Protein AF-A0A5B9QJU9-F1 (afdb_monomer_lite)

Sequence (193 aa):
MRLYSNMIALLLATVWCPTVAAQESIPADDHQNVYRLTPRDDNTGLVLVPPSEIKPGYAYYFYSSVLKRRVWGFATEENTFEYAFGEGTILPTSRFDLRLSEQDQERILEERVPRLKQDIEGLGRSPAAQLDASGNWKLLSYTTSARVFDMLTSERWEWHGKRRLGVVNVYGNLWQIVDGEYVPLVMGWAVCQ

pLDDT: mean 80.15, std 18.43, range [32.72, 97.56]

Foldseek 3Di:
DDDDDDDDPPDPPPPPPPPPVPQPDDDPPDQDWKWFWADDPPFTGTDTDDLVRQDAQAKIWHQDPVVRGIAIFGQHPVRDGDFGFAFFFKDFPVRGPHPDDPVRVVVCCCVPQVQQVVVCVVPVAGWMWTQHRVRGTDTDNYGDWGKGQGPVQQFIWTDDDPDIDTDADPQGRHWDADPRDTDHDHPDDPPDD

Secondary structure (DSSP, 8-state):
------------------------PPPTT--S-EEEEEE-SSSEEEEEE-GGG--TTSEEEEEETTTTEEEEEEE-TTS-EEEEE-TT-EEEGGGB-----HHHHHHHHHHH-HHHHHHHHHHTPPPEEEE-TTS-EEE-SS----EEEETTTTEEEEEETTEEEEPPBTTBSBEEEETTEEEE--TT-----

Radius of gyration: 23.62 Å; chains: 1; bounding box: 59×51×93 Å

Organism: NCBI:txid1400387

Structure (mmCIF, N/CA/C/O backbone):
data_AF-A0A5B9QJU9-F1
#
_entry.id   AF-A0A5B9QJU9-F1
#
loop_
_atom_site.group_PDB
_atom_site.id
_atom_site.type_symbol
_atom_site.label_atom_id
_atom_site.label_alt_id
_atom_site.label_comp_id
_atom_site.label_asym_id
_atom_site.label_entity_id
_atom_site.label_seq_id
_atom_site.pdbx_PDB_ins_code
_atom_site.Cartn_x
_atom_site.Cartn_y
_atom_site.Cartn_z
_atom_site.occupancy
_atom_site.B_iso_or_equiv
_atom_site.auth_seq_id
_atom_site.auth_comp_id
_atom_site.auth_asym_id
_atom_site.auth_atom_id
_atom_site.pdbx_PDB_model_num
ATOM 1 N N . MET A 1 1 ? -29.041 -28.209 71.484 1.00 35.47 1 MET A N 1
ATOM 2 C CA . MET A 1 1 ? -27.701 -28.440 72.067 1.00 35.47 1 MET A CA 1
ATOM 3 C C . MET A 1 1 ? -26.718 -28.700 70.923 1.00 35.47 1 MET A C 1
ATOM 5 O O . MET A 1 1 ? -26.916 -29.692 70.248 1.00 35.47 1 MET A O 1
ATOM 9 N N . ARG A 1 2 ? -25.760 -27.772 70.714 1.00 36.94 2 ARG A N 1
ATOM 10 C CA . ARG A 1 2 ? -24.416 -27.861 70.062 1.00 36.94 2 ARG A CA 1
ATOM 11 C C . ARG A 1 2 ? -24.302 -28.471 68.636 1.00 36.94 2 ARG A C 1
ATOM 13 O O . ARG A 1 2 ? -24.642 -29.625 68.453 1.00 36.94 2 ARG A O 1
ATOM 20 N N . LEU A 1 3 ? -23.974 -27.662 67.603 1.00 41.03 3 LEU A N 1
ATOM 21 C CA . LEU A 1 3 ? -22.619 -27.368 67.026 1.00 41.03 3 LEU A CA 1
ATOM 22 C C . LEU A 1 3 ? -21.991 -28.627 66.373 1.00 41.03 3 LEU A C 1
ATOM 24 O O . LEU A 1 3 ? -21.934 -29.647 67.040 1.00 41.03 3 LEU A O 1
ATOM 28 N N . TYR A 1 4 ? -21.562 -28.691 65.101 1.00 42.31 4 TYR A N 1
ATOM 29 C CA . TYR A 1 4 ? -20.549 -27.907 64.357 1.00 42.31 4 TYR A CA 1
ATOM 30 C C . TYR A 1 4 ? -20.749 -28.098 62.824 1.00 42.31 4 TYR A C 1
ATOM 32 O O . TYR A 1 4 ? -21.126 -29.183 62.400 1.00 42.31 4 TYR A O 1
ATOM 40 N N . SER A 1 5 ? -20.718 -27.049 61.988 1.00 45.66 5 SER A N 1
ATOM 41 C CA . SER A 1 5 ? -19.567 -26.521 61.207 1.00 45.66 5 SER A CA 1
ATOM 42 C C . SER A 1 5 ? -18.838 -27.505 60.279 1.00 45.66 5 SER A C 1
ATOM 44 O O . SER A 1 5 ? -18.234 -28.452 60.767 1.00 45.66 5 SER A O 1
ATOM 46 N N . ASN A 1 6 ? -18.857 -27.198 58.968 1.00 42.81 6 ASN A N 1
ATOM 47 C CA . ASN A 1 6 ? -17.785 -27.296 57.944 1.00 42.81 6 ASN A CA 1
ATOM 48 C C . ASN A 1 6 ? -18.463 -27.316 56.554 1.00 42.81 6 ASN A C 1
ATOM 50 O O . ASN A 1 6 ? -18.958 -28.344 56.114 1.00 42.81 6 ASN A O 1
ATOM 54 N N . MET A 1 7 ? -18.757 -26.180 55.915 1.00 46.69 7 M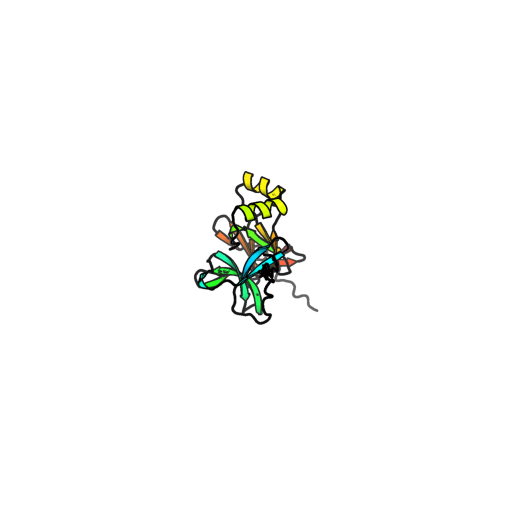ET A N 1
ATOM 55 C CA . MET A 1 7 ? -17.828 -25.323 55.161 1.00 46.69 7 MET A CA 1
ATOM 56 C C . MET A 1 7 ? -16.991 -26.105 54.134 1.00 46.69 7 MET A C 1
ATOM 58 O O . MET A 1 7 ? -15.836 -26.423 54.385 1.00 46.69 7 MET A O 1
ATOM 62 N N . ILE A 1 8 ? -17.564 -26.370 52.955 1.00 46.72 8 ILE A N 1
ATOM 63 C CA . ILE A 1 8 ? -16.795 -26.573 51.718 1.00 46.72 8 ILE A CA 1
ATOM 64 C C . ILE A 1 8 ? -17.412 -25.658 50.662 1.00 46.72 8 ILE A C 1
ATOM 66 O O . ILE A 1 8 ? -18.329 -26.016 49.929 1.00 46.72 8 ILE A O 1
ATOM 70 N N . ALA A 1 9 ? -16.919 -24.421 50.655 1.00 41.97 9 ALA A N 1
ATOM 71 C CA . ALA A 1 9 ? -17.030 -23.522 49.525 1.00 41.97 9 ALA A CA 1
ATOM 72 C C . ALA A 1 9 ? -16.111 -24.066 48.425 1.00 41.97 9 ALA A C 1
ATOM 74 O O . ALA A 1 9 ? -14.897 -23.873 48.476 1.00 41.97 9 ALA A O 1
ATOM 75 N N . LEU A 1 10 ? -16.672 -24.791 47.456 1.00 42.69 10 LEU A N 1
ATOM 76 C CA . LEU A 1 10 ? -15.934 -25.133 46.247 1.00 42.69 10 LEU A CA 1
ATOM 77 C C . LEU A 1 10 ? -16.013 -23.928 45.305 1.00 42.69 10 LEU A C 1
ATOM 79 O O . LEU A 1 10 ? -16.970 -23.747 44.556 1.00 42.69 10 LEU A O 1
ATOM 83 N N . LEU A 1 11 ? -15.004 -23.067 45.430 1.00 41.12 11 LEU A N 1
ATOM 84 C CA . LEU A 1 11 ? -14.661 -22.021 44.477 1.00 41.12 11 LEU A CA 1
ATOM 85 C C . LEU A 1 11 ? -14.513 -22.642 43.080 1.00 41.12 11 LEU A C 1
ATOM 87 O O . LEU A 1 11 ? -13.473 -23.204 42.743 1.00 41.12 11 LEU A O 1
ATOM 91 N N . LEU A 1 12 ? -15.543 -22.500 42.246 1.00 42.53 12 LEU A N 1
ATOM 92 C CA . LEU A 1 12 ? -15.382 -22.482 40.797 1.00 42.53 12 LEU A CA 1
ATOM 93 C C . LEU A 1 12 ? -14.649 -21.183 40.459 1.00 42.53 12 LEU A C 1
ATOM 95 O O . LEU A 1 12 ? -15.256 -20.157 40.160 1.00 42.53 12 LEU A O 1
ATOM 99 N N . ALA A 1 13 ? -13.323 -21.224 40.576 1.00 42.09 13 ALA A N 1
ATOM 100 C CA . ALA A 1 13 ? -12.456 -20.260 39.934 1.00 42.09 13 ALA A CA 1
ATOM 101 C C . ALA A 1 13 ? -12.664 -20.427 38.425 1.00 42.09 13 ALA A C 1
ATOM 103 O O . ALA A 1 13 ? -12.070 -21.293 37.786 1.00 42.09 13 ALA A O 1
ATOM 104 N N . THR A 1 14 ? -13.565 -19.624 37.863 1.00 44.25 14 THR A N 1
ATOM 105 C CA . THR A 1 14 ? -13.562 -19.313 36.440 1.00 44.25 14 THR A CA 1
ATOM 106 C C . THR A 1 14 ? -12.192 -18.730 36.142 1.00 44.25 14 THR A C 1
ATOM 108 O O . THR A 1 14 ? -11.920 -17.567 36.440 1.00 44.25 14 THR A O 1
ATOM 111 N N . VAL A 1 15 ? -11.303 -19.581 35.632 1.00 41.91 15 VAL A N 1
ATOM 112 C CA . VAL A 1 15 ? -10.036 -19.177 35.041 1.00 41.91 15 VAL A CA 1
ATOM 113 C C . VAL A 1 15 ? -10.414 -18.290 33.868 1.00 41.91 15 VAL A C 1
ATOM 115 O O . VAL A 1 15 ? -10.770 -18.756 32.788 1.00 41.91 15 VAL A O 1
ATOM 118 N N . TRP A 1 16 ? -10.410 -16.988 34.123 1.00 40.41 16 TRP A N 1
ATOM 119 C CA . TRP A 1 16 ? -10.397 -15.976 33.092 1.00 40.41 16 TRP A CA 1
ATOM 120 C C . TRP A 1 16 ? -9.024 -16.109 32.440 1.00 40.41 16 TRP A C 1
ATOM 122 O O . TRP A 1 16 ? -8.058 -15.480 32.855 1.00 40.41 16 TRP A O 1
ATOM 132 N N . CYS A 1 17 ? -8.897 -17.033 31.489 1.00 32.72 17 CYS A N 1
ATOM 133 C CA . CYS A 1 17 ? -7.803 -16.978 30.540 1.00 32.72 17 CYS A CA 1
ATOM 134 C C . CYS A 1 17 ? -8.070 -15.719 29.715 1.00 32.72 17 CYS A C 1
ATOM 136 O O . CYS A 1 17 ? -9.058 -15.705 28.975 1.00 32.72 17 CYS A O 1
ATOM 138 N N . PRO A 1 18 ? -7.259 -14.651 29.818 1.00 41.72 18 PRO A N 1
ATOM 139 C CA . PRO A 1 18 ? -7.229 -13.706 28.727 1.00 41.72 18 PRO A CA 1
ATOM 140 C C . PRO A 1 18 ? -6.775 -14.533 27.530 1.00 41.72 18 PRO A C 1
ATOM 142 O O . PRO A 1 18 ? -5.678 -15.094 27.530 1.00 41.72 18 PRO A O 1
ATOM 145 N N . THR A 1 19 ? -7.654 -14.704 26.548 1.00 41.53 19 THR A N 1
ATOM 146 C CA . THR A 1 19 ? -7.267 -15.229 25.249 1.00 41.53 19 THR A CA 1
ATOM 147 C C . THR A 1 19 ? -6.273 -14.221 24.693 1.00 41.53 19 THR A C 1
ATOM 149 O O . THR A 1 19 ? -6.651 -13.224 24.082 1.00 41.53 19 THR A O 1
ATOM 152 N N . VAL A 1 20 ? -4.988 -14.426 24.979 1.00 40.84 20 VAL A N 1
ATOM 153 C CA . VAL A 1 20 ? -3.911 -13.796 24.233 1.00 40.84 20 VAL A CA 1
ATOM 154 C C . VAL A 1 20 ? -4.138 -14.304 22.823 1.00 40.84 20 VAL A C 1
ATOM 156 O O . VAL A 1 20 ? -3.915 -15.480 22.543 1.00 40.84 20 VAL A O 1
ATOM 159 N N . ALA A 1 21 ? -4.720 -13.456 21.975 1.00 36.84 21 ALA A N 1
ATOM 160 C CA . ALA A 1 21 ? -4.902 -13.739 20.566 1.00 36.84 21 ALA A CA 1
ATOM 161 C C . ALA A 1 21 ? -3.501 -13.861 19.967 1.00 36.84 21 ALA A C 1
ATOM 163 O O . ALA A 1 21 ? -2.910 -12.862 19.539 1.00 36.84 21 ALA A O 1
ATOM 164 N N . ALA A 1 22 ? -2.963 -15.081 20.035 1.00 40.47 22 ALA A N 1
ATOM 165 C CA . ALA A 1 22 ? -1.719 -15.476 19.417 1.00 40.47 22 ALA A CA 1
ATOM 166 C C . ALA A 1 22 ? -1.760 -14.983 17.974 1.00 40.47 22 ALA A C 1
ATOM 168 O O . ALA A 1 22 ? -2.772 -15.129 17.286 1.00 40.47 22 ALA A O 1
ATOM 169 N N . GLN A 1 23 ? -0.692 -14.311 17.557 1.00 48.00 23 GLN A N 1
ATOM 170 C CA . GLN A 1 23 ? -0.528 -13.902 16.176 1.00 48.00 23 GLN A CA 1
ATOM 171 C C . GLN A 1 23 ? -0.564 -15.172 15.331 1.00 48.00 23 GLN A C 1
ATOM 173 O O . GLN A 1 23 ? 0.355 -15.986 15.393 1.00 48.00 23 GLN A O 1
ATOM 178 N N . GLU A 1 24 ? -1.668 -15.382 14.621 1.00 52.53 24 GLU A N 1
ATOM 179 C CA . GLU A 1 24 ? -1.834 -16.540 13.760 1.00 52.53 24 GLU A CA 1
ATOM 180 C C . GLU A 1 24 ? -0.800 -16.398 12.640 1.00 52.53 24 GLU A C 1
ATOM 182 O O . GLU A 1 24 ? -0.872 -15.493 11.804 1.00 52.53 24 GLU A O 1
ATOM 187 N N . SER A 1 25 ? 0.254 -17.210 12.704 1.00 66.56 25 SER A N 1
ATOM 188 C CA . SER A 1 25 ? 1.282 -17.243 11.672 1.00 66.56 25 SER A CA 1
ATOM 189 C C . SER A 1 25 ? 0.615 -17.656 10.365 1.00 66.56 25 SER A C 1
ATOM 191 O O . SER A 1 25 ? 0.049 -18.748 10.294 1.00 66.56 25 SER A O 1
ATOM 193 N N . ILE A 1 26 ? 0.667 -16.794 9.348 1.00 76.12 26 ILE A N 1
ATOM 194 C CA . ILE A 1 26 ? 0.110 -17.104 8.028 1.00 76.12 26 ILE A CA 1
ATOM 195 C C . ILE A 1 26 ? 0.789 -18.387 7.521 1.00 76.12 26 ILE A C 1
ATOM 197 O O . ILE A 1 26 ? 2.024 -18.422 7.478 1.00 76.12 26 ILE A O 1
ATOM 201 N N . PRO A 1 27 ? 0.027 -19.435 7.158 1.00 80.06 27 PRO A N 1
ATOM 202 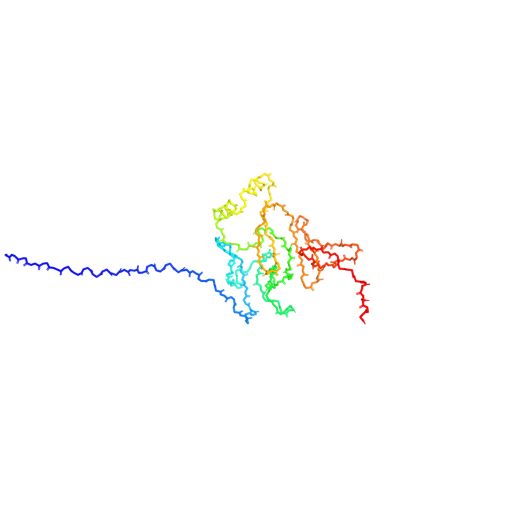C CA . PRO A 1 27 ? 0.600 -20.652 6.600 1.00 80.06 27 PRO A CA 1
ATOM 203 C C . PRO A 1 27 ? 1.437 -20.345 5.355 1.00 80.06 27 PRO A C 1
ATOM 205 O O . PRO A 1 27 ? 1.063 -19.507 4.533 1.00 80.06 27 PRO A O 1
ATOM 208 N N . ALA A 1 28 ? 2.572 -21.026 5.198 1.00 75.81 28 ALA A N 1
ATOM 209 C CA . ALA A 1 28 ? 3.487 -20.776 4.083 1.00 75.81 28 ALA A CA 1
ATOM 210 C C . ALA A 1 28 ? 2.865 -21.072 2.700 1.00 75.81 28 ALA A C 1
ATOM 212 O O . ALA A 1 28 ? 3.311 -20.511 1.702 1.00 75.81 28 ALA A O 1
ATOM 213 N N . ASP A 1 29 ? 1.845 -21.931 2.647 1.00 82.75 29 ASP A N 1
ATOM 214 C CA . ASP A 1 29 ? 1.126 -22.371 1.446 1.00 82.75 29 ASP A CA 1
ATOM 215 C C . ASP A 1 29 ? -0.237 -21.687 1.257 1.00 82.75 29 ASP A C 1
ATOM 217 O O . ASP A 1 29 ? -1.014 -22.051 0.371 1.00 82.75 29 ASP A O 1
ATOM 221 N N . ASP A 1 30 ? -0.545 -20.677 2.070 1.00 88.88 30 ASP A N 1
ATOM 222 C CA . ASP A 1 30 ? -1.787 -19.943 1.925 1.00 88.88 30 ASP A CA 1
ATOM 223 C C . ASP A 1 30 ? -1.731 -19.014 0.705 1.00 88.88 30 ASP A C 1
ATOM 225 O O . ASP A 1 30 ? -1.042 -17.985 0.686 1.00 88.88 30 ASP A O 1
ATOM 229 N N . HIS A 1 31 ? -2.500 -19.391 -0.314 1.00 92.50 31 HIS A N 1
ATOM 230 C CA . HIS A 1 31 ? -2.619 -18.680 -1.583 1.00 92.50 31 HIS A CA 1
ATOM 231 C C . HIS A 1 31 ? -3.990 -18.021 -1.791 1.00 92.50 31 HIS A C 1
ATOM 233 O O . HIS A 1 31 ? -4.222 -17.447 -2.854 1.00 92.50 31 HIS A O 1
ATOM 239 N N . GLN A 1 32 ? -4.911 -18.130 -0.829 1.00 91.00 32 GLN A N 1
ATOM 240 C CA . GLN A 1 32 ? -6.315 -17.742 -1.028 1.00 91.00 32 GLN A CA 1
ATOM 241 C C . GLN A 1 32 ? -6.788 -16.668 -0.062 1.00 91.00 32 GLN A C 1
ATOM 243 O O . GLN A 1 32 ? -7.631 -15.849 -0.427 1.00 91.00 32 GLN A O 1
ATOM 248 N N . ASN A 1 33 ? -6.261 -16.647 1.159 1.00 94.44 33 ASN A N 1
ATOM 249 C CA . ASN A 1 33 ? -6.755 -15.705 2.143 1.00 94.44 33 ASN A CA 1
ATOM 250 C C . ASN A 1 33 ? -6.244 -14.291 1.885 1.00 94.44 33 ASN A C 1
ATOM 252 O O . ASN A 1 33 ? -5.194 -14.069 1.278 1.00 94.44 33 ASN A O 1
ATOM 256 N N . VAL A 1 34 ? -6.968 -13.328 2.439 1.00 95.44 34 VAL A N 1
ATOM 257 C CA . VAL A 1 34 ? -6.631 -11.908 2.422 1.00 95.44 34 VAL A CA 1
ATOM 258 C C . VAL A 1 34 ? -6.527 -11.440 3.863 1.00 95.44 34 VAL A C 1
ATOM 260 O O . VAL A 1 34 ? -7.372 -11.783 4.687 1.00 95.44 34 VAL A O 1
ATOM 263 N N . TYR A 1 35 ? -5.504 -10.650 4.175 1.00 94.94 35 TYR A N 1
ATOM 264 C CA . TYR A 1 35 ? -5.286 -10.138 5.525 1.00 94.94 35 TYR A CA 1
ATOM 265 C C . TYR A 1 35 ? -5.291 -8.616 5.540 1.00 94.94 35 TYR A C 1
ATOM 267 O O . TYR A 1 35 ? -4.782 -7.969 4.625 1.00 94.94 35 TYR A O 1
ATOM 275 N N . ARG A 1 36 ? -5.838 -8.030 6.604 1.00 94.00 36 ARG A N 1
ATOM 276 C CA . ARG A 1 36 ? -5.707 -6.600 6.899 1.00 94.00 36 ARG A CA 1
ATOM 277 C C . ARG A 1 36 ? -4.657 -6.372 7.969 1.00 94.00 36 ARG A C 1
ATOM 279 O O . ARG A 1 36 ? -4.420 -7.227 8.824 1.00 94.00 36 ARG A O 1
ATOM 286 N N . LEU A 1 37 ? -4.091 -5.173 7.946 1.00 92.12 37 LEU A N 1
ATOM 287 C CA . LEU A 1 37 ? -3.227 -4.678 9.003 1.00 92.12 37 LEU A CA 1
ATOM 288 C C . LEU A 1 37 ? -4.039 -4.449 10.283 1.00 92.12 37 LEU A C 1
ATOM 290 O O . LEU A 1 37 ? -5.106 -3.843 10.245 1.00 92.12 37 LEU A O 1
ATOM 294 N N . THR A 1 38 ? -3.520 -4.894 11.422 1.00 85.50 38 THR A N 1
ATOM 295 C CA . THR A 1 38 ? -4.005 -4.503 12.747 1.00 85.50 38 THR A CA 1
ATOM 296 C C . THR A 1 38 ? -2.838 -3.918 13.534 1.00 85.50 38 THR A C 1
ATOM 298 O O . THR A 1 38 ? -1.906 -4.647 13.879 1.00 85.50 38 THR A O 1
ATOM 301 N N . PRO A 1 39 ? -2.839 -2.608 13.802 1.00 74.25 39 PRO A N 1
ATOM 302 C CA . PRO A 1 39 ? -1.801 -1.989 14.612 1.00 74.25 39 PRO A CA 1
ATOM 303 C C . PRO A 1 39 ? -1.992 -2.435 16.071 1.00 74.25 39 PRO A C 1
ATOM 305 O O . PRO A 1 39 ? -3.014 -2.136 16.680 1.00 74.25 39 PRO A O 1
ATOM 308 N N . ARG A 1 40 ? -1.039 -3.200 16.618 1.00 67.12 40 ARG A N 1
ATOM 309 C CA . ARG A 1 40 ? -0.985 -3.577 18.042 1.00 67.12 40 ARG A CA 1
ATOM 310 C C . ARG A 1 40 ? 0.185 -2.877 18.717 1.00 67.12 40 ARG A C 1
ATOM 312 O O . ARG A 1 40 ? 1.087 -2.407 18.023 1.00 67.12 40 ARG A O 1
ATOM 319 N N . ASP A 1 41 ? 0.159 -2.809 20.046 1.00 52.03 41 ASP A N 1
ATOM 320 C CA . ASP A 1 41 ? 1.101 -2.043 20.874 1.00 52.03 41 ASP A CA 1
ATOM 321 C C . ASP A 1 41 ? 2.576 -2.449 20.669 1.00 52.03 41 ASP A C 1
ATOM 323 O O . ASP A 1 41 ? 3.449 -1.586 20.732 1.00 52.03 41 ASP A O 1
ATOM 327 N N . ASP A 1 42 ? 2.849 -3.707 20.308 1.00 49.19 42 ASP A N 1
ATOM 328 C CA . ASP A 1 42 ? 4.188 -4.295 20.151 1.00 49.19 42 ASP A CA 1
ATOM 329 C C . ASP A 1 42 ? 4.608 -4.595 18.696 1.00 49.19 42 ASP A C 1
ATOM 331 O O . ASP A 1 42 ? 5.804 -4.633 18.402 1.00 49.19 42 ASP A O 1
ATOM 335 N N . ASN A 1 43 ? 3.660 -4.786 17.770 1.00 55.53 43 ASN A N 1
ATOM 336 C CA . ASN A 1 43 ? 3.932 -5.034 16.349 1.00 55.53 43 ASN A CA 1
ATOM 337 C C . ASN A 1 43 ? 2.711 -4.738 15.448 1.00 55.53 43 ASN A C 1
ATOM 339 O O . ASN A 1 43 ? 1.578 -4.569 15.902 1.00 55.53 43 ASN A O 1
ATOM 343 N N . THR A 1 44 ? 2.916 -4.715 14.132 1.00 65.75 44 THR A N 1
ATOM 344 C CA . THR A 1 44 ? 1.828 -4.818 13.155 1.00 65.75 44 THR A CA 1
ATOM 345 C C . THR A 1 44 ? 1.361 -6.268 13.041 1.00 65.75 44 THR A C 1
ATOM 347 O O . THR A 1 44 ? 2.062 -7.115 12.491 1.00 65.75 44 THR A O 1
ATOM 350 N N . GLY A 1 45 ? 0.169 -6.560 13.558 1.00 79.50 45 GLY A N 1
ATOM 351 C CA . GLY A 1 45 ? -0.493 -7.849 13.376 1.00 79.50 45 GLY A CA 1
ATOM 352 C C . GLY A 1 45 ? -1.215 -7.934 12.030 1.00 79.50 45 GLY A C 1
ATOM 353 O O . GLY A 1 45 ? -1.569 -6.917 11.430 1.00 79.50 45 GLY A O 1
ATOM 354 N N . LEU A 1 46 ? -1.469 -9.159 11.574 1.00 89.25 46 LEU A N 1
ATOM 355 C CA . LEU A 1 46 ? -2.297 -9.445 10.404 1.00 89.25 46 LEU A CA 1
ATOM 356 C C . LEU A 1 46 ? -3.536 -10.216 10.850 1.00 89.25 46 LEU A C 1
ATOM 358 O O . LEU A 1 46 ? -3.442 -11.113 11.683 1.00 89.25 46 LEU A O 1
ATOM 362 N N . VAL A 1 47 ? -4.696 -9.844 10.313 1.00 91.38 47 VAL A N 1
ATOM 363 C CA . VAL A 1 47 ? -5.980 -10.481 10.635 1.00 91.38 47 VAL A CA 1
ATOM 364 C C . VAL A 1 47 ? -6.662 -10.902 9.347 1.00 91.38 47 VAL A C 1
ATOM 366 O O . VAL A 1 47 ? -6.745 -10.102 8.413 1.00 91.38 47 VAL A O 1
ATOM 369 N N . LEU A 1 48 ? -7.141 -12.146 9.310 1.00 93.25 48 LEU A N 1
ATOM 370 C CA . LEU A 1 48 ? -7.890 -12.702 8.188 1.00 93.25 48 LEU A CA 1
ATOM 371 C C . LEU A 1 48 ? -9.144 -11.864 7.904 1.00 93.25 48 LEU A C 1
ATOM 373 O O . LEU A 1 48 ? -9.879 -11.488 8.820 1.00 93.25 48 LEU A O 1
ATOM 377 N N . VAL A 1 49 ? -9.391 -11.584 6.629 1.00 94.00 49 VAL A N 1
ATOM 378 C CA . VAL A 1 49 ? -10.526 -10.787 6.160 1.00 94.00 49 VAL A CA 1
ATOM 379 C C . VAL A 1 49 ? -11.448 -11.679 5.334 1.00 94.00 49 VAL A C 1
ATOM 381 O O . VAL A 1 49 ? -11.028 -12.178 4.288 1.00 94.00 49 VAL A O 1
ATOM 384 N N . PRO A 1 50 ? -12.707 -11.879 5.760 1.00 93.00 50 PRO A N 1
ATOM 385 C CA . PRO A 1 50 ? -13.708 -12.533 4.929 1.00 93.00 50 PRO A CA 1
ATOM 386 C C . PRO A 1 50 ? -13.905 -11.762 3.614 1.00 93.00 50 PRO A C 1
ATOM 388 O O . PRO A 1 50 ? -13.931 -10.530 3.652 1.00 93.00 50 PRO A O 1
ATOM 391 N N . PRO A 1 51 ? -14.132 -12.432 2.468 1.00 93.00 51 PRO A N 1
ATOM 392 C CA . PRO A 1 51 ? -14.329 -11.752 1.184 1.00 93.00 51 PRO A CA 1
ATOM 393 C C . PRO A 1 51 ? -15.423 -10.672 1.205 1.00 93.00 51 PRO A C 1
ATOM 395 O O . PRO A 1 51 ? -15.279 -9.634 0.572 1.00 93.00 51 PRO A O 1
ATOM 398 N N . SER A 1 52 ? -16.486 -10.873 1.990 1.00 93.31 52 SER A N 1
ATOM 399 C CA . SER A 1 52 ? -17.582 -9.909 2.163 1.00 93.31 52 SER A CA 1
ATOM 400 C C . SER A 1 52 ? -17.195 -8.624 2.903 1.00 93.31 52 SER A C 1
ATOM 402 O O . SER A 1 52 ? -17.963 -7.669 2.905 1.00 93.31 52 SER A O 1
ATOM 404 N N . GLU A 1 53 ? -16.046 -8.605 3.579 1.00 94.06 53 GLU A N 1
ATOM 405 C CA . GLU A 1 53 ? -15.545 -7.452 4.333 1.00 94.06 53 GLU A CA 1
ATOM 406 C C . GLU A 1 53 ? -14.453 -6.670 3.587 1.00 94.06 53 GLU A C 1
ATOM 408 O O . GLU A 1 53 ? -13.979 -5.651 4.098 1.00 94.06 53 GLU A O 1
ATOM 413 N N . ILE A 1 54 ? -14.034 -7.138 2.406 1.00 95.75 54 ILE A N 1
ATOM 414 C CA . ILE A 1 54 ? -13.016 -6.473 1.591 1.00 95.75 54 ILE A CA 1
ATOM 415 C C . ILE A 1 54 ? -13.613 -5.194 1.000 1.00 95.75 54 ILE A C 1
ATOM 417 O O . ILE A 1 54 ? -14.649 -5.213 0.339 1.00 95.75 54 ILE A O 1
ATOM 421 N N . LYS A 1 55 ? -12.950 -4.063 1.249 1.00 96.06 55 LYS A N 1
ATOM 422 C CA . LYS A 1 55 ? -13.392 -2.741 0.797 1.00 96.06 55 LYS A CA 1
ATOM 423 C C . LYS A 1 55 ? -12.526 -2.264 -0.371 1.00 96.06 55 LYS A C 1
ATOM 425 O O . LYS A 1 55 ? -11.310 -2.146 -0.193 1.00 96.06 55 LYS A O 1
ATOM 430 N N . PRO A 1 56 ? -13.112 -1.918 -1.529 1.00 96.31 56 PRO A N 1
ATOM 431 C CA . PRO A 1 56 ? -12.357 -1.347 -2.638 1.00 96.31 56 PRO A CA 1
ATOM 432 C C . PRO A 1 56 ? -11.578 -0.089 -2.230 1.00 96.31 56 PRO A C 1
ATOM 434 O O . PRO A 1 56 ? -12.056 0.740 -1.452 1.00 96.31 56 PRO A O 1
ATOM 437 N N . GLY A 1 57 ? -10.359 0.058 -2.748 1.00 93.56 57 GLY A N 1
ATOM 438 C CA . GLY A 1 57 ? -9.476 1.196 -2.483 1.00 93.56 57 GLY A CA 1
ATOM 439 C C . GLY A 1 57 ? -8.734 1.164 -1.139 1.00 93.56 57 GLY A C 1
ATOM 440 O O . GLY A 1 57 ? -8.034 2.137 -0.830 1.00 93.56 57 GLY A O 1
ATOM 441 N N . TYR A 1 58 ? -8.870 0.079 -0.366 1.00 96.00 58 TYR A N 1
ATOM 442 C CA . TYR A 1 58 ? -8.104 -0.190 0.855 1.00 96.00 58 TYR A CA 1
ATOM 443 C C . TYR A 1 58 ? -6.968 -1.185 0.605 1.00 96.00 58 TYR A C 1
ATOM 445 O O . TYR A 1 58 ? -7.060 -2.049 -0.268 1.00 96.00 58 TYR A O 1
ATOM 453 N N . ALA A 1 59 ? -5.889 -1.040 1.372 1.00 96.81 59 ALA A N 1
ATOM 454 C CA . ALA A 1 59 ? -4.705 -1.880 1.300 1.00 96.81 59 ALA A CA 1
ATOM 455 C C . ALA A 1 59 ? -4.891 -3.190 2.079 1.00 96.81 59 ALA A C 1
ATOM 457 O O . ALA A 1 59 ? -5.222 -3.175 3.269 1.00 96.81 59 ALA A O 1
ATOM 458 N N . TYR A 1 60 ? -4.602 -4.311 1.422 1.00 97.25 60 TYR A N 1
ATOM 459 C CA . TYR A 1 60 ? -4.640 -5.650 2.007 1.00 97.25 60 TYR A CA 1
ATOM 460 C C . TYR A 1 60 ? -3.409 -6.466 1.616 1.00 97.25 60 TYR A C 1
ATOM 462 O O . TYR A 1 60 ? -2.750 -6.176 0.618 1.00 97.25 60 TYR A O 1
ATOM 470 N N . TYR A 1 61 ? -3.117 -7.496 2.407 1.00 96.06 61 TYR A N 1
ATOM 471 C CA . TYR A 1 61 ? -2.032 -8.443 2.190 1.00 96.06 61 TYR A CA 1
ATOM 472 C C . TYR A 1 61 ? -2.571 -9.750 1.598 1.00 96.06 61 TYR A C 1
ATOM 474 O O . TYR A 1 61 ? -3.283 -10.513 2.261 1.00 96.06 61 TYR A O 1
ATOM 482 N N . PHE A 1 62 ? -2.228 -10.020 0.343 1.00 95.69 62 PHE A N 1
ATOM 483 C CA . PHE A 1 62 ? -2.782 -11.112 -0.459 1.00 95.69 62 PHE A CA 1
ATOM 484 C C . PHE A 1 62 ? -1.666 -11.870 -1.184 1.00 95.69 62 PHE A C 1
ATOM 486 O O . PHE A 1 62 ? -0.531 -11.401 -1.268 1.00 95.69 62 PHE A O 1
ATOM 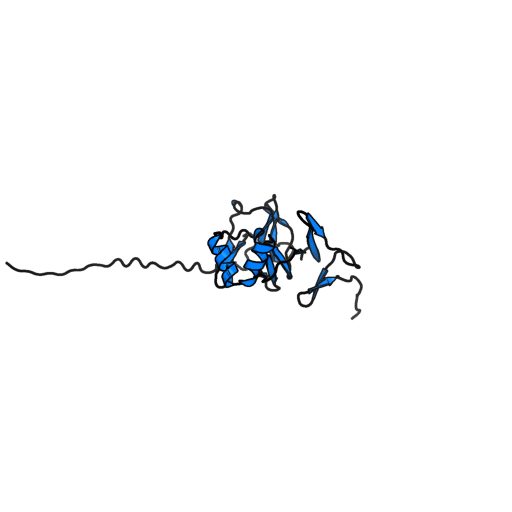493 N N . TYR A 1 63 ? -1.967 -13.057 -1.705 1.00 95.94 63 TYR A N 1
ATOM 494 C CA . TYR A 1 63 ? -1.018 -13.816 -2.514 1.00 95.94 63 TYR A CA 1
ATOM 495 C C . TYR A 1 63 ? -1.048 -13.365 -3.981 1.00 95.94 63 TYR A C 1
ATOM 497 O O . TYR A 1 63 ? -2.077 -13.464 -4.648 1.00 95.94 63 TYR A O 1
ATOM 505 N N . SER A 1 64 ? 0.091 -12.914 -4.512 1.00 95.00 64 SER A N 1
ATOM 506 C CA . SER A 1 64 ? 0.240 -12.622 -5.940 1.00 95.00 64 SER A CA 1
ATOM 507 C C . SER A 1 64 ? 0.687 -13.874 -6.688 1.00 95.00 64 SER A C 1
ATOM 509 O O . SER A 1 64 ? 1.811 -14.355 -6.525 1.00 95.00 64 SER A O 1
ATOM 511 N N . SER A 1 65 ? -0.177 -14.380 -7.568 1.00 93.88 65 SER A N 1
ATOM 512 C CA . SER A 1 65 ? 0.122 -15.543 -8.411 1.00 93.88 65 SER A CA 1
ATOM 513 C C . SER A 1 65 ? 1.195 -15.268 -9.469 1.00 93.88 65 SER A C 1
ATOM 515 O O . SER A 1 65 ? 1.833 -16.217 -9.931 1.00 93.88 65 SER A O 1
ATOM 517 N N . VAL A 1 66 ? 1.415 -13.999 -9.826 1.00 94.19 66 VAL A N 1
ATOM 518 C CA . VAL A 1 66 ? 2.455 -13.555 -10.766 1.00 94.19 66 VAL A CA 1
ATOM 519 C C . VAL A 1 66 ? 3.821 -13.545 -10.079 1.00 94.19 66 VAL A C 1
ATOM 521 O O . VAL A 1 66 ? 4.767 -14.125 -10.600 1.00 94.19 66 VAL A O 1
ATOM 524 N N . LEU A 1 67 ? 3.913 -12.961 -8.877 1.00 92.75 67 LEU A N 1
ATOM 525 C CA . LEU A 1 67 ? 5.169 -12.872 -8.117 1.00 92.75 67 LEU A CA 1
ATOM 526 C C . LEU A 1 67 ? 5.472 -14.112 -7.265 1.00 92.75 67 LEU A C 1
ATOM 528 O O . LEU A 1 67 ? 6.531 -14.177 -6.647 1.00 92.75 67 LEU A O 1
ATOM 532 N N . LYS A 1 68 ? 4.539 -15.072 -7.193 1.00 93.88 68 LYS A N 1
ATOM 533 C CA . LYS A 1 68 ? 4.630 -16.298 -6.379 1.00 93.88 68 LYS A CA 1
ATOM 534 C C . LYS A 1 68 ? 4.916 -16.038 -4.897 1.00 93.88 68 LYS A C 1
ATOM 536 O O . LYS A 1 68 ? 5.557 -16.844 -4.229 1.00 93.88 68 LYS A O 1
ATOM 541 N N . ARG A 1 69 ? 4.433 -14.909 -4.376 1.00 92.75 69 ARG A N 1
ATOM 542 C CA . ARG A 1 69 ? 4.613 -14.497 -2.980 1.00 92.75 69 ARG A CA 1
ATOM 543 C C . ARG A 1 69 ? 3.469 -13.613 -2.517 1.00 92.75 69 ARG A C 1
ATOM 545 O O . ARG A 1 69 ? 2.740 -13.041 -3.331 1.00 92.75 69 ARG A O 1
ATOM 552 N N . ARG A 1 70 ? 3.346 -13.465 -1.201 1.00 93.81 70 ARG A N 1
ATOM 553 C CA . ARG A 1 70 ? 2.396 -12.532 -0.602 1.00 93.81 70 ARG A CA 1
ATOM 554 C C . ARG A 1 70 ? 2.919 -11.102 -0.663 1.00 93.81 70 ARG A C 1
ATOM 556 O O . ARG A 1 70 ? 4.098 -10.854 -0.417 1.00 93.81 70 ARG A O 1
ATOM 563 N N . VAL A 1 71 ? 2.038 -10.177 -1.013 1.00 95.50 71 VAL A N 1
ATOM 564 C CA . VAL A 1 71 ? 2.335 -8.758 -1.219 1.00 95.50 71 VAL A CA 1
ATOM 565 C C . VAL A 1 71 ? 1.170 -7.913 -0.724 1.00 95.50 71 VAL A C 1
ATOM 567 O O . VAL A 1 71 ? 0.059 -8.409 -0.534 1.00 95.50 71 VAL A O 1
ATOM 570 N N . TRP A 1 72 ? 1.425 -6.628 -0.511 1.00 97.56 72 TRP A N 1
ATOM 571 C CA . TRP A 1 72 ? 0.360 -5.661 -0.281 1.00 97.56 72 TRP A CA 1
ATOM 572 C C . TRP A 1 72 ? -0.166 -5.120 -1.615 1.00 97.56 72 TRP A C 1
ATOM 574 O O . TRP A 1 72 ? 0.592 -5.014 -2.576 1.00 97.56 72 TRP A O 1
ATOM 584 N N . GLY A 1 73 ? -1.443 -4.757 -1.675 1.00 97.44 73 GLY A N 1
ATOM 585 C CA . GLY A 1 73 ? -2.058 -4.098 -2.834 1.00 97.44 73 GLY A CA 1
ATOM 586 C C . GLY A 1 73 ? -3.418 -3.510 -2.481 1.00 97.44 73 GLY A C 1
ATOM 587 O O . GLY A 1 73 ? -3.918 -3.737 -1.374 1.00 97.44 73 GLY A O 1
ATOM 588 N N . PHE A 1 74 ? -4.023 -2.747 -3.394 1.00 97.25 74 PHE A N 1
ATOM 589 C CA . PHE A 1 74 ? -5.387 -2.255 -3.178 1.00 97.25 74 PHE A CA 1
ATOM 590 C C . PHE A 1 74 ? -6.408 -3.263 -3.671 1.00 97.25 74 PHE A C 1
ATOM 592 O O . PHE A 1 74 ? -6.278 -3.780 -4.776 1.00 97.25 74 PHE A O 1
ATOM 599 N N . ALA A 1 75 ? -7.460 -3.477 -2.888 1.00 97.38 75 ALA A N 1
ATOM 600 C CA . ALA A 1 75 ? -8.637 -4.174 -3.385 1.00 97.38 75 ALA A CA 1
ATOM 601 C C . ALA A 1 75 ? -9.347 -3.336 -4.461 1.00 97.38 75 ALA A C 1
ATOM 603 O O . ALA A 1 75 ? -9.514 -2.122 -4.307 1.00 97.38 75 ALA A O 1
ATOM 604 N N . THR A 1 76 ? -9.787 -3.987 -5.530 1.00 96.12 76 THR A N 1
ATOM 605 C CA . THR A 1 76 ? -10.608 -3.394 -6.592 1.00 96.12 76 THR A CA 1
ATOM 606 C C . THR A 1 76 ? -12.094 -3.658 -6.333 1.00 96.12 76 THR A C 1
ATOM 608 O O . THR A 1 76 ? -12.461 -4.396 -5.418 1.00 96.12 76 THR A O 1
ATOM 611 N N . GLU A 1 77 ? -12.973 -3.075 -7.150 1.00 93.56 77 GLU A N 1
ATOM 612 C CA . GLU A 1 77 ? -14.416 -3.364 -7.107 1.00 93.56 77 GLU A CA 1
ATOM 613 C C . GLU A 1 77 ? -14.755 -4.804 -7.538 1.00 93.56 77 GLU A C 1
ATOM 615 O O . GLU A 1 77 ? -15.803 -5.329 -7.173 1.00 93.56 77 GLU A O 1
ATOM 620 N N . GLU A 1 78 ? -13.856 -5.473 -8.265 1.00 92.19 78 GLU A N 1
ATOM 621 C CA . GLU A 1 78 ? -14.051 -6.825 -8.804 1.00 92.19 78 GLU A CA 1
ATOM 622 C C . GLU A 1 78 ? -13.553 -7.929 -7.852 1.00 92.19 78 GLU A C 1
ATOM 624 O O . GLU A 1 78 ? -13.368 -9.072 -8.268 1.00 92.19 78 GLU A O 1
ATOM 629 N N . ASN A 1 79 ? -13.298 -7.604 -6.577 1.00 84.69 79 ASN A N 1
ATOM 630 C CA . ASN A 1 79 ? -12.632 -8.491 -5.609 1.00 84.69 79 ASN A CA 1
ATOM 631 C C . ASN A 1 79 ? -11.260 -9.005 -6.089 1.00 84.69 79 ASN A C 1
ATOM 633 O O . ASN A 1 79 ? -10.804 -10.076 -5.686 1.00 84.69 79 ASN A O 1
ATOM 637 N N . THR A 1 80 ? -10.590 -8.233 -6.943 1.00 93.44 80 THR A N 1
ATOM 638 C CA . THR A 1 80 ? -9.196 -8.455 -7.335 1.00 93.44 80 THR A CA 1
ATOM 639 C C . THR A 1 80 ? -8.290 -7.452 -6.626 1.00 93.44 80 THR A C 1
ATOM 641 O O . THR A 1 80 ? -8.750 -6.639 -5.820 1.00 93.44 80 THR A O 1
ATOM 644 N N . PHE A 1 81 ? -6.988 -7.519 -6.901 1.00 96.31 81 PHE A N 1
ATOM 645 C CA . PHE A 1 81 ? -6.015 -6.601 -6.326 1.00 96.31 81 PHE A CA 1
ATOM 646 C C . PHE A 1 81 ? -5.241 -5.883 -7.422 1.00 96.31 81 PHE A C 1
ATOM 648 O O . PHE A 1 81 ? -4.728 -6.515 -8.346 1.00 96.31 81 PHE A O 1
ATOM 655 N N . GLU A 1 82 ? -5.161 -4.563 -7.301 1.00 94.81 82 GLU A N 1
ATOM 656 C CA . GLU A 1 82 ? -4.324 -3.718 -8.142 1.00 94.81 82 GLU A CA 1
ATOM 657 C C . GLU A 1 82 ? -3.031 -3.357 -7.406 1.00 94.81 82 GLU A C 1
ATOM 659 O O . GLU A 1 82 ? -3.023 -3.097 -6.194 1.00 94.81 82 GLU A O 1
ATOM 664 N N . TYR A 1 83 ? -1.954 -3.300 -8.192 1.00 95.25 83 TYR A N 1
ATOM 665 C CA . TYR A 1 83 ? -0.571 -3.151 -7.753 1.00 95.25 83 TYR A CA 1
ATOM 666 C C . TYR A 1 83 ? -0.072 -4.295 -6.857 1.00 95.25 83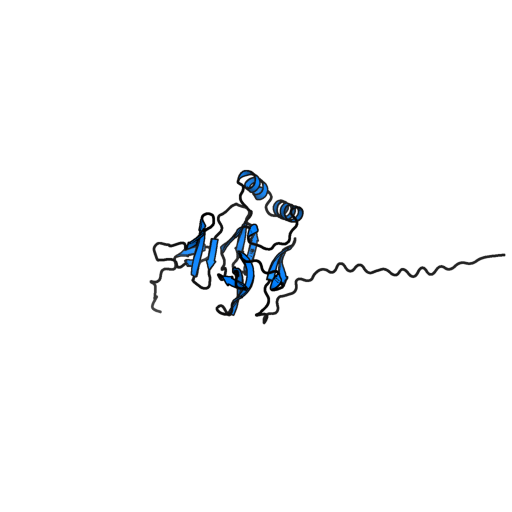 TYR A C 1
ATOM 668 O O . TYR A 1 83 ? -0.805 -4.930 -6.099 1.00 95.25 83 TYR A O 1
ATOM 676 N N . ALA A 1 84 ? 1.233 -4.522 -6.905 1.00 96.50 84 ALA A N 1
ATOM 677 C CA . ALA A 1 84 ? 1.960 -5.263 -5.891 1.00 96.50 84 ALA A CA 1
ATOM 678 C C . ALA A 1 84 ? 2.937 -4.296 -5.223 1.00 96.50 84 ALA A C 1
ATOM 680 O O . ALA A 1 84 ? 4.004 -4.027 -5.763 1.00 96.50 84 ALA A O 1
ATOM 681 N N . PHE A 1 85 ? 2.581 -3.752 -4.061 1.00 96.56 85 PHE A N 1
ATOM 682 C CA . PHE A 1 85 ? 3.382 -2.726 -3.395 1.00 96.56 85 PHE A CA 1
ATOM 683 C C . PHE A 1 85 ? 4.765 -3.255 -3.027 1.00 96.56 85 PHE A C 1
ATOM 685 O O . PHE A 1 85 ? 4.889 -4.239 -2.292 1.00 96.56 85 PHE A O 1
ATOM 692 N N . GLY A 1 86 ? 5.797 -2.571 -3.506 1.00 93.56 86 GLY A N 1
ATOM 693 C CA . GLY A 1 86 ? 7.170 -2.794 -3.080 1.00 93.56 86 GLY A CA 1
ATOM 694 C C . GLY A 1 86 ? 7.615 -1.822 -1.998 1.00 93.56 86 GLY A C 1
ATOM 695 O O . GLY A 1 86 ? 6.897 -0.883 -1.631 1.00 93.56 86 GLY A O 1
ATOM 696 N N . GLU A 1 87 ? 8.825 -2.069 -1.502 1.00 93.38 87 GLU A N 1
ATOM 697 C CA . GLU A 1 87 ? 9.507 -1.230 -0.519 1.00 93.38 87 GLU A CA 1
ATOM 698 C C . GLU A 1 87 ? 9.439 0.254 -0.898 1.00 93.38 87 GLU A C 1
ATOM 700 O O . GLU A 1 87 ? 9.424 0.627 -2.072 1.00 93.38 87 GLU A O 1
ATOM 705 N N . GLY A 1 88 ? 9.345 1.104 0.122 1.00 91.31 88 GLY A N 1
ATOM 706 C CA . GLY A 1 88 ? 9.276 2.551 -0.005 1.00 91.31 88 GLY A CA 1
ATOM 707 C C . GLY A 1 88 ? 7.875 3.086 -0.307 1.00 91.31 88 GLY A C 1
ATOM 708 O O . GLY A 1 88 ? 7.691 4.304 -0.263 1.00 91.31 88 GLY A O 1
ATOM 709 N N . THR A 1 89 ? 6.895 2.213 -0.585 1.00 94.56 89 THR A N 1
ATOM 710 C CA . THR A 1 89 ? 5.492 2.602 -0.789 1.00 94.56 89 THR A CA 1
ATOM 711 C C . THR A 1 89 ? 5.001 3.337 0.453 1.00 94.56 89 THR A C 1
ATOM 713 O O . THR A 1 89 ? 5.170 2.842 1.564 1.00 94.56 89 THR A O 1
ATOM 716 N N . ILE A 1 90 ? 4.384 4.507 0.279 1.00 93.94 90 ILE A N 1
ATOM 717 C CA . ILE A 1 90 ? 3.835 5.320 1.367 1.00 93.94 90 ILE A CA 1
ATOM 718 C C . ILE A 1 90 ? 2.343 5.506 1.169 1.00 93.94 90 ILE A C 1
ATOM 720 O O . ILE A 1 90 ? 1.913 6.074 0.165 1.00 93.94 90 ILE A O 1
ATOM 724 N N . LEU A 1 91 ? 1.559 5.114 2.168 1.00 93.31 91 LEU A N 1
ATOM 725 C CA . LEU A 1 91 ? 0.111 5.277 2.165 1.00 93.31 91 LEU A CA 1
ATOM 726 C C . LEU A 1 91 ? -0.351 6.071 3.389 1.00 93.31 91 LEU A C 1
ATOM 728 O O . LEU A 1 91 ? 0.179 5.866 4.483 1.00 93.31 91 LEU A O 1
ATOM 732 N N . PRO A 1 92 ? -1.361 6.946 3.252 1.00 90.88 92 PRO A N 1
ATOM 733 C CA . PRO A 1 92 ? -2.011 7.538 4.409 1.00 90.88 92 PRO A CA 1
ATOM 734 C C . PRO A 1 92 ? -2.766 6.450 5.182 1.00 90.88 92 PRO A C 1
ATOM 736 O O . PRO A 1 92 ? -3.295 5.509 4.585 1.00 90.88 92 PRO A O 1
ATOM 739 N N . THR A 1 93 ? -2.863 6.588 6.504 1.00 89.19 93 THR A N 1
ATOM 740 C CA . THR A 1 93 ? -3.525 5.605 7.383 1.00 89.19 93 THR A CA 1
ATOM 741 C C . THR A 1 93 ? -4.994 5.370 7.017 1.00 89.19 93 THR A C 1
ATOM 743 O O . THR A 1 93 ? -5.509 4.275 7.215 1.00 89.19 93 THR A O 1
ATOM 746 N N . SER A 1 94 ? -5.650 6.348 6.384 1.00 88.00 94 SER A N 1
ATOM 747 C CA . SER A 1 94 ? -7.019 6.245 5.857 1.00 88.00 94 SER A CA 1
ATOM 748 C C . SER A 1 94 ? -7.197 5.216 4.734 1.00 88.00 94 SER A C 1
ATOM 750 O O . SER A 1 94 ? -8.328 4.861 4.407 1.00 88.00 94 SER A O 1
ATOM 752 N N . ARG A 1 95 ? -6.103 4.719 4.142 1.00 92.31 95 ARG A N 1
ATOM 753 C CA . ARG A 1 95 ? -6.115 3.647 3.134 1.00 92.31 95 ARG A CA 1
ATOM 754 C C . ARG A 1 95 ? -6.017 2.248 3.732 1.00 92.31 95 ARG A C 1
ATOM 756 O O . ARG A 1 95 ? -5.991 1.277 2.983 1.00 92.31 95 ARG A O 1
ATOM 763 N N . PHE A 1 96 ? -5.987 2.129 5.053 1.00 93.19 96 PHE A N 1
ATOM 764 C CA . PHE A 1 96 ? -5.960 0.853 5.757 1.00 93.19 96 PHE A CA 1
ATOM 765 C C . PHE A 1 96 ? -7.293 0.616 6.475 1.00 93.19 96 PHE A C 1
ATOM 767 O O . PHE A 1 96 ? -7.865 1.532 7.066 1.00 93.19 96 PHE A O 1
ATOM 774 N N . ASP A 1 97 ? -7.800 -0.619 6.445 1.00 92.25 97 ASP A N 1
ATOM 775 C CA . ASP A 1 97 ? -8.997 -1.020 7.202 1.00 92.25 97 ASP A CA 1
ATOM 776 C C . ASP A 1 97 ? -8.609 -1.307 8.664 1.00 92.25 97 ASP A C 1
ATOM 778 O O . ASP A 1 97 ? -8.667 -2.444 9.116 1.00 92.25 97 ASP A O 1
ATOM 782 N N . LEU A 1 98 ? -8.132 -0.294 9.399 1.00 88.31 98 LEU A N 1
ATOM 783 C CA . LEU A 1 98 ? -7.472 -0.489 10.705 1.00 88.31 98 LEU A CA 1
ATOM 784 C C . LEU A 1 98 ? -8.414 -0.944 11.831 1.00 88.31 98 LEU A C 1
ATOM 786 O O . LEU A 1 98 ? -7.930 -1.417 12.853 1.00 88.31 98 LEU A O 1
ATOM 790 N N . ARG A 1 99 ? -9.739 -0.803 11.662 1.00 87.94 99 ARG A N 1
ATOM 791 C CA . ARG A 1 99 ? -10.776 -1.115 12.673 1.00 87.94 99 ARG A CA 1
ATOM 792 C C . ARG A 1 99 ? -10.428 -0.651 14.093 1.00 87.94 99 ARG A C 1
ATOM 794 O O . ARG A 1 99 ? -10.717 -1.339 15.067 1.00 87.94 99 ARG A O 1
ATOM 801 N N . LEU A 1 100 ? -9.815 0.521 14.188 1.00 83.56 100 LEU A N 1
ATOM 802 C CA . LEU A 1 100 ? -9.504 1.171 15.450 1.00 83.56 100 LEU A CA 1
ATOM 803 C C . LEU A 1 100 ? -10.592 2.176 15.810 1.00 83.56 100 LEU A C 1
ATOM 805 O O . LEU A 1 100 ? -11.098 2.876 14.926 1.00 83.56 100 LEU A O 1
ATOM 809 N N . SER A 1 101 ? -10.879 2.300 17.105 1.00 83.12 101 SER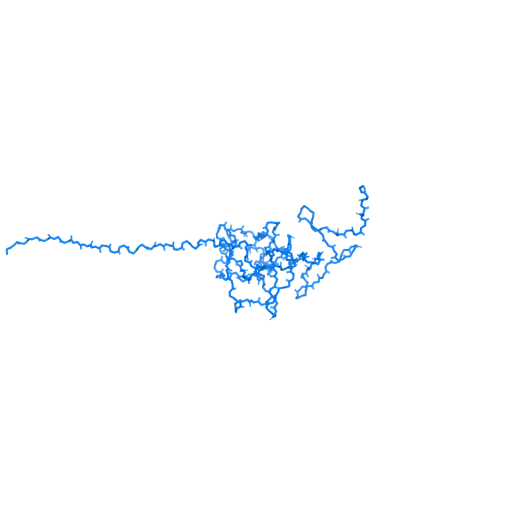 A N 1
ATOM 810 C CA . SER A 1 101 ? -11.620 3.450 17.622 1.00 83.12 101 SER A CA 1
ATOM 811 C C . SER A 1 101 ? -10.812 4.742 17.423 1.00 83.12 101 SER A C 1
ATOM 813 O O . SER A 1 101 ? -9.590 4.695 17.270 1.00 83.12 101 SER A O 1
ATOM 815 N N . GLU A 1 102 ? -11.470 5.902 17.421 1.00 79.56 102 GLU A N 1
ATOM 816 C CA . GLU A 1 102 ? -10.771 7.198 17.360 1.00 79.56 102 GLU A CA 1
ATOM 817 C C . GLU A 1 102 ? -9.800 7.361 18.538 1.00 79.56 102 GLU A C 1
ATOM 819 O O . GLU A 1 102 ? -8.652 7.748 18.339 1.00 79.56 102 GLU A O 1
ATOM 824 N N . GLN A 1 103 ? -10.216 6.946 19.738 1.00 81.38 103 GLN A N 1
ATOM 825 C CA . GLN A 1 103 ? -9.385 6.980 20.940 1.00 81.38 103 GLN A CA 1
ATOM 826 C C . GLN A 1 103 ? -8.116 6.122 20.802 1.00 81.38 103 GLN A C 1
ATOM 828 O O . GLN A 1 103 ? -7.034 6.556 21.193 1.00 81.38 103 GLN A O 1
ATOM 833 N N . ASP A 1 104 ? -8.217 4.923 20.218 1.00 84.19 104 ASP A N 1
ATOM 834 C CA . ASP A 1 104 ? -7.046 4.071 19.976 1.00 84.19 104 ASP A CA 1
ATOM 835 C C . ASP A 1 104 ? -6.115 4.670 18.921 1.00 84.19 104 ASP A C 1
ATOM 837 O O . ASP A 1 104 ? -4.895 4.582 19.050 1.00 84.19 104 ASP A O 1
ATOM 841 N N . GLN A 1 105 ? -6.671 5.295 17.879 1.00 80.81 105 GLN A N 1
ATOM 842 C CA . GLN A 1 105 ? -5.871 5.988 16.869 1.00 80.81 105 GLN A CA 1
ATOM 843 C C . GLN A 1 105 ? -5.095 7.151 17.488 1.00 80.81 105 GLN A C 1
ATOM 845 O O . GLN A 1 105 ? -3.892 7.268 17.255 1.00 80.81 105 GLN A O 1
ATOM 850 N N . GLU A 1 106 ? -5.759 7.978 18.297 1.00 80.69 106 GLU A N 1
ATOM 851 C CA . GLU A 1 106 ? -5.121 9.088 19.006 1.00 80.69 106 GLU A CA 1
ATOM 852 C C . GLU A 1 106 ? -4.021 8.596 19.941 1.00 80.69 106 GLU A C 1
ATOM 854 O O . GLU A 1 106 ? -2.899 9.094 19.862 1.00 80.69 106 GLU A O 1
ATOM 859 N N . ARG A 1 107 ? -4.302 7.569 20.750 1.00 84.19 107 ARG A N 1
ATOM 860 C CA . ARG A 1 107 ? -3.323 6.968 21.660 1.00 84.19 107 ARG A CA 1
ATOM 861 C C . ARG A 1 107 ? -2.078 6.480 20.915 1.00 84.19 107 ARG A C 1
ATOM 863 O O . ARG A 1 107 ? -0.960 6.809 21.300 1.00 84.19 107 ARG A O 1
ATOM 870 N N . ILE A 1 108 ? -2.254 5.747 19.813 1.00 82.94 108 ILE A N 1
ATOM 871 C CA . ILE A 1 108 ? -1.133 5.244 19.000 1.00 82.94 108 ILE A CA 1
ATOM 872 C C . ILE A 1 108 ? -0.310 6.400 18.414 1.00 82.94 108 ILE A C 1
ATOM 874 O O . ILE A 1 108 ? 0.920 6.316 18.366 1.00 82.94 108 ILE A O 1
ATOM 878 N N . LEU A 1 109 ? -0.963 7.474 17.959 1.00 81.69 109 LEU A N 1
ATOM 879 C CA . LEU A 1 109 ? -0.274 8.654 17.436 1.00 81.69 109 LEU A CA 1
ATOM 880 C C . LEU A 1 109 ? 0.515 9.382 18.531 1.00 81.69 109 LEU A C 1
ATOM 882 O O . LEU A 1 109 ? 1.671 9.737 18.302 1.00 81.69 109 LEU A O 1
ATOM 886 N N . GLU A 1 110 ? -0.073 9.566 19.713 1.00 83.25 110 GLU A N 1
ATOM 887 C CA . GLU A 1 110 ? 0.575 10.203 20.865 1.00 83.25 110 GLU A CA 1
ATOM 888 C C . GLU A 1 110 ? 1.790 9.414 21.360 1.00 83.25 110 GLU A C 1
ATOM 890 O O . GLU A 1 110 ? 2.847 9.996 21.597 1.00 83.25 110 GLU A O 1
ATOM 895 N N . GLU A 1 111 ? 1.666 8.091 21.473 1.00 84.00 111 GLU A N 1
ATOM 896 C CA . GLU A 1 111 ? 2.734 7.228 21.982 1.00 84.00 111 GLU A CA 1
ATOM 897 C C . GLU A 1 111 ? 3.898 7.094 20.990 1.00 84.00 111 GLU A C 1
ATOM 899 O O . GLU A 1 111 ? 5.064 7.107 21.390 1.00 84.00 111 GLU A O 1
ATOM 904 N N . ARG A 1 112 ? 3.608 6.953 19.688 1.00 82.25 112 ARG A N 1
ATOM 905 C CA . ARG A 1 112 ? 4.631 6.602 18.684 1.00 82.25 112 ARG A CA 1
ATOM 906 C C . ARG A 1 112 ? 5.218 7.800 17.957 1.00 82.25 112 ARG A C 1
ATOM 908 O O . ARG A 1 112 ? 6.381 7.761 17.559 1.00 82.25 112 ARG A O 1
ATOM 915 N N . VAL A 1 113 ? 4.419 8.839 17.733 1.00 81.62 113 VAL A N 1
ATOM 916 C CA . VAL A 1 113 ? 4.787 10.001 16.911 1.00 81.62 113 VAL A CA 1
ATOM 917 C C . VAL A 1 113 ? 4.220 11.305 17.499 1.00 81.62 113 VAL A C 1
ATOM 919 O O . VAL A 1 113 ? 3.533 12.050 16.800 1.00 81.62 113 VAL A O 1
ATOM 922 N N . PRO A 1 114 ? 4.549 11.660 18.758 1.00 78.12 114 PRO A N 1
ATOM 923 C CA . PRO A 1 114 ? 3.904 12.768 19.478 1.00 78.12 114 PRO A CA 1
ATOM 924 C C . PRO A 1 114 ? 4.007 14.121 18.761 1.00 78.12 114 PRO A C 1
ATOM 926 O O . PRO A 1 114 ? 3.085 14.931 18.814 1.00 78.12 114 PRO A O 1
ATOM 929 N N . ARG A 1 115 ? 5.113 14.367 18.045 1.00 78.62 115 ARG A N 1
ATOM 930 C CA . ARG A 1 115 ? 5.298 15.600 17.259 1.00 78.62 115 ARG A CA 1
ATOM 931 C C . ARG A 1 115 ? 4.394 15.658 16.027 1.00 78.62 115 ARG A C 1
ATOM 933 O O . ARG A 1 115 ? 3.917 16.729 15.678 1.00 78.62 115 ARG A O 1
ATOM 940 N N . LEU A 1 116 ? 4.110 14.512 15.409 1.00 79.75 116 LEU A N 1
ATOM 941 C CA . LEU A 1 116 ? 3.283 14.454 14.209 1.00 79.75 116 LEU A CA 1
ATOM 942 C C . LEU A 1 116 ? 1.827 14.837 14.498 1.00 79.75 116 LEU A C 1
ATOM 944 O O . LEU A 1 116 ? 1.185 15.430 13.637 1.00 79.75 116 LEU A O 1
ATOM 948 N N . LYS A 1 117 ? 1.307 14.533 15.696 1.00 73.38 117 LYS A N 1
ATOM 949 C CA . LYS A 1 117 ? -0.056 14.927 16.090 1.00 73.38 117 LYS A CA 1
ATOM 950 C C . LYS A 1 117 ? -0.252 16.443 15.962 1.00 73.38 117 LYS A C 1
ATOM 952 O O . LYS A 1 117 ? -1.196 16.883 15.313 1.00 73.38 117 LYS A O 1
ATOM 957 N N . GLN A 1 118 ? 0.699 17.220 16.481 1.00 72.44 118 GLN 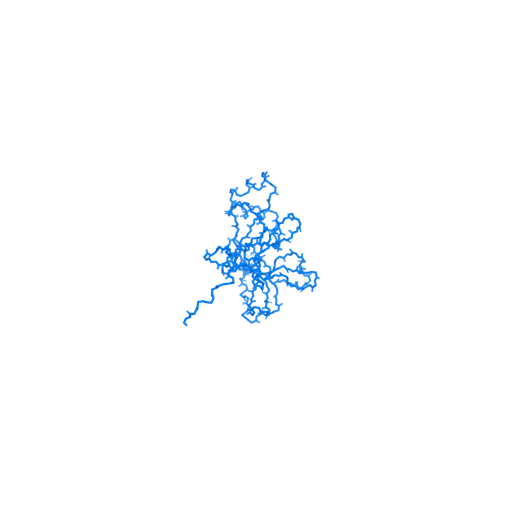A N 1
ATOM 958 C CA . GLN A 1 118 ? 0.675 18.686 16.417 1.00 72.44 118 GLN A CA 1
ATOM 959 C C . GLN A 1 118 ? 0.724 19.196 14.967 1.00 72.44 118 GLN A C 1
ATOM 961 O O . GLN A 1 118 ? -0.026 20.098 14.594 1.00 72.44 118 GLN A O 1
ATOM 966 N N . ASP A 1 119 ? 1.562 18.581 14.128 1.00 73.38 119 ASP A N 1
ATOM 967 C CA . ASP A 1 119 ? 1.698 18.956 12.717 1.00 73.38 119 ASP A CA 1
ATOM 968 C C . ASP A 1 119 ? 0.435 18.630 11.898 1.00 73.38 119 ASP A C 1
ATOM 970 O O . ASP A 1 119 ? 0.050 19.382 11.001 1.00 73.38 119 ASP A O 1
ATOM 974 N N . ILE A 1 120 ? -0.226 17.508 12.196 1.00 77.62 120 ILE A N 1
ATOM 975 C CA . ILE A 1 120 ? -1.453 17.068 11.518 1.00 77.62 120 ILE A CA 1
ATOM 976 C C . ILE A 1 120 ? -2.624 17.999 11.829 1.00 77.62 120 ILE A C 1
ATOM 978 O O . ILE A 1 120 ? -3.325 18.414 10.902 1.00 77.62 120 ILE A O 1
ATOM 982 N N . GLU A 1 121 ? -2.812 18.350 13.103 1.00 72.12 121 GLU A N 1
ATOM 983 C CA . GLU A 1 121 ? -3.889 19.237 13.559 1.00 72.12 121 GLU A CA 1
ATOM 984 C C . GLU A 1 121 ? -3.798 20.626 12.905 1.00 72.12 121 GLU A C 1
ATOM 986 O O . GLU A 1 121 ? -4.822 21.219 12.566 1.00 72.12 121 GLU A O 1
ATOM 991 N N . GLY A 1 122 ? -2.581 21.117 12.640 1.00 65.50 122 GLY A N 1
ATOM 992 C CA . GLY A 1 122 ? -2.358 22.395 11.959 1.00 65.50 122 GLY A CA 1
ATOM 993 C C . GLY A 1 122 ? -2.478 22.354 10.428 1.00 65.50 122 GLY A C 1
ATOM 994 O O . GLY A 1 122 ? -2.809 23.369 9.816 1.00 65.50 122 GLY A O 1
ATOM 995 N N . LEU A 1 123 ? -2.200 21.209 9.789 1.00 66.62 123 LEU A N 1
ATOM 996 C CA . LEU A 1 123 ? -2.071 21.098 8.324 1.00 66.62 123 LEU A CA 1
ATOM 997 C C . LEU A 1 123 ? -3.221 20.349 7.636 1.00 66.62 123 LEU A C 1
ATOM 999 O O . LEU A 1 123 ? -3.264 20.312 6.403 1.00 66.62 123 LEU A O 1
ATOM 1003 N N . GLY A 1 124 ? -4.121 19.714 8.394 1.00 65.19 124 GLY A N 1
ATOM 1004 C CA . GLY A 1 124 ? -5.231 18.923 7.847 1.00 65.19 124 GLY A CA 1
ATOM 1005 C C . GLY A 1 124 ? -4.775 17.704 7.033 1.00 65.19 124 GLY A C 1
ATOM 1006 O O . GLY A 1 124 ? -5.471 17.268 6.115 1.00 65.19 124 GLY A O 1
ATOM 1007 N N . ARG A 1 125 ? -3.580 17.173 7.317 1.00 74.12 125 ARG A N 1
ATOM 1008 C CA . ARG A 1 125 ? -3.000 16.008 6.626 1.00 74.12 125 ARG A CA 1
ATOM 1009 C C . ARG A 1 125 ? -3.194 14.742 7.449 1.00 74.12 125 ARG A C 1
ATOM 1011 O O . ARG A 1 125 ? -3.116 14.782 8.663 1.00 74.12 125 ARG A O 1
ATOM 1018 N N . SER A 1 126 ? -3.401 13.599 6.803 1.00 78.31 126 SER A N 1
ATOM 1019 C CA . SER A 1 126 ? -3.468 12.315 7.512 1.00 78.31 126 SER A CA 1
ATOM 1020 C C . SER A 1 126 ? -2.065 11.787 7.849 1.00 78.31 126 SER A C 1
ATOM 1022 O O . SER A 1 126 ? -1.130 12.032 7.076 1.00 78.31 126 SER A O 1
ATOM 1024 N N . PRO A 1 127 ? -1.907 11.017 8.942 1.00 87.06 127 PRO A N 1
ATOM 1025 C CA . PRO A 1 127 ? -0.675 10.280 9.183 1.00 87.06 127 PRO A CA 1
ATOM 1026 C C . PRO A 1 127 ? -0.445 9.274 8.053 1.00 87.06 127 PRO A C 1
ATOM 1028 O O . PRO A 1 127 ? -1.388 8.845 7.383 1.00 87.06 127 PRO A O 1
ATOM 1031 N N . ALA A 1 128 ? 0.810 8.896 7.832 1.00 90.69 128 ALA A N 1
ATOM 1032 C CA . ALA A 1 128 ? 1.189 7.990 6.757 1.00 90.69 128 ALA A CA 1
ATOM 1033 C C . ALA A 1 128 ? 2.128 6.896 7.256 1.00 90.69 128 ALA A C 1
ATOM 1035 O O . ALA A 1 128 ? 2.888 7.100 8.201 1.00 90.69 128 ALA A O 1
ATOM 1036 N N . ALA A 1 129 ? 2.078 5.740 6.603 1.00 91.88 129 ALA A N 1
ATOM 1037 C CA . ALA A 1 129 ? 2.966 4.620 6.857 1.00 91.88 129 ALA A CA 1
ATOM 1038 C C . ALA A 1 129 ? 3.755 4.268 5.595 1.00 91.88 129 ALA A C 1
ATOM 1040 O O . ALA A 1 129 ? 3.228 4.363 4.485 1.00 91.88 129 ALA A O 1
ATOM 1041 N N . GLN A 1 130 ? 5.004 3.849 5.778 1.00 93.38 130 GLN A N 1
ATOM 1042 C CA . GLN A 1 130 ? 5.893 3.387 4.719 1.00 93.38 130 GLN A CA 1
ATOM 1043 C C . GLN A 1 130 ? 6.123 1.880 4.828 1.00 93.38 130 GLN A C 1
ATOM 1045 O O . GLN A 1 130 ? 6.352 1.367 5.923 1.00 93.38 130 GLN A O 1
ATOM 1050 N N . LEU A 1 131 ? 6.073 1.186 3.695 1.00 93.31 131 LEU A N 1
ATOM 1051 C CA . LEU A 1 131 ? 6.399 -0.231 3.587 1.00 93.31 131 LEU A CA 1
ATOM 1052 C C . LEU A 1 131 ? 7.920 -0.408 3.525 1.00 93.31 131 LEU A C 1
ATOM 1054 O O . LEU A 1 131 ? 8.570 0.196 2.671 1.00 93.31 131 LEU A O 1
ATOM 1058 N N . ASP A 1 132 ? 8.488 -1.226 4.405 1.00 90.81 132 ASP A N 1
ATOM 1059 C CA . ASP A 1 132 ? 9.916 -1.556 4.385 1.00 90.81 132 ASP A CA 1
ATOM 1060 C C . ASP A 1 132 ? 10.242 -2.788 3.517 1.00 90.81 132 ASP A C 1
ATOM 1062 O O . ASP A 1 132 ? 9.345 -3.489 3.041 1.00 90.81 132 ASP A O 1
ATOM 1066 N N . ALA A 1 133 ? 11.537 -3.056 3.312 1.00 88.31 133 ALA A N 1
ATOM 1067 C CA . ALA A 1 133 ? 12.041 -4.208 2.551 1.00 88.31 133 ALA A CA 1
ATOM 1068 C C . ALA A 1 133 ? 11.542 -5.570 3.067 1.00 88.31 133 ALA A C 1
ATOM 1070 O O . ALA A 1 133 ? 11.432 -6.529 2.303 1.00 88.31 133 ALA A O 1
ATOM 1071 N N . SER A 1 134 ? 11.223 -5.655 4.361 1.00 87.00 134 SER A N 1
ATOM 1072 C CA . SER A 1 134 ? 10.725 -6.868 5.013 1.00 87.00 134 SER A CA 1
ATOM 1073 C C . SER A 1 134 ? 9.207 -7.031 4.879 1.00 87.00 134 SER A C 1
ATOM 1075 O O . SER A 1 134 ? 8.657 -8.023 5.356 1.00 87.00 134 SER A O 1
ATOM 1077 N N . GLY A 1 135 ? 8.516 -6.080 4.242 1.00 88.00 135 GLY A N 1
ATOM 1078 C CA . GLY A 1 135 ? 7.067 -6.103 4.054 1.00 88.00 135 GLY A CA 1
ATOM 1079 C C . GLY A 1 135 ? 6.264 -5.575 5.246 1.00 88.00 135 GLY A C 1
ATOM 1080 O O . GLY A 1 135 ? 5.046 -5.779 5.287 1.00 88.00 135 GLY A O 1
ATOM 1081 N N . ASN A 1 136 ? 6.912 -4.889 6.194 1.00 89.62 136 ASN A N 1
ATOM 1082 C CA . ASN A 1 136 ? 6.263 -4.304 7.365 1.00 89.62 136 ASN A CA 1
ATOM 1083 C C . ASN A 1 136 ? 5.965 -2.818 7.158 1.00 89.62 136 ASN A C 1
ATOM 1085 O O . ASN A 1 136 ? 6.735 -2.085 6.538 1.00 89.62 136 ASN A O 1
ATOM 1089 N N . TRP A 1 137 ? 4.852 -2.358 7.728 1.00 92.06 137 TRP A N 1
ATOM 1090 C CA . TRP A 1 137 ? 4.465 -0.950 7.691 1.00 92.06 137 TRP A CA 1
ATOM 1091 C C . TRP A 1 137 ? 5.019 -0.198 8.897 1.00 92.06 137 TRP A C 1
ATOM 1093 O O . TRP A 1 137 ? 4.740 -0.547 10.043 1.00 92.06 137 TRP A O 1
ATOM 1103 N N . LYS A 1 138 ? 5.749 0.885 8.638 1.00 90.31 138 LYS A N 1
ATOM 1104 C CA . LYS A 1 138 ? 6.276 1.798 9.656 1.00 90.31 138 LYS A CA 1
ATOM 1105 C C . LYS A 1 138 ? 5.538 3.121 9.601 1.00 90.31 138 LYS A C 1
ATOM 1107 O O . LYS A 1 138 ? 5.495 3.760 8.553 1.00 90.31 138 LYS A O 1
ATOM 1112 N N . LEU A 1 139 ? 4.973 3.539 10.729 1.00 89.12 139 LEU A N 1
ATOM 1113 C CA . LEU A 1 139 ? 4.363 4.858 10.860 1.00 89.12 139 LEU A CA 1
ATOM 1114 C C . LEU A 1 139 ? 5.448 5.934 10.715 1.00 89.12 139 LEU A C 1
ATOM 1116 O O . LEU A 1 139 ? 6.474 5.879 11.391 1.00 89.12 139 LEU A O 1
ATOM 1120 N N . LEU A 1 140 ? 5.229 6.896 9.825 1.00 88.69 140 LEU A N 1
ATOM 1121 C CA . LEU A 1 140 ? 6.139 8.018 9.627 1.00 88.69 140 LEU A CA 1
ATOM 1122 C C . LEU A 1 140 ? 5.903 9.074 10.702 1.00 88.69 140 LEU A C 1
ATOM 1124 O O . LEU A 1 140 ? 4.778 9.258 11.151 1.00 88.69 140 LEU A O 1
ATOM 1128 N N . SER A 1 141 ? 6.957 9.791 11.085 1.00 85.75 141 SER A N 1
ATOM 1129 C CA . SER A 1 141 ? 6.911 10.889 12.062 1.00 85.75 141 SER A CA 1
ATOM 1130 C C . SER A 1 141 ? 6.715 12.271 11.426 1.00 85.75 141 SER A C 1
ATOM 1132 O O . SER A 1 141 ? 6.795 13.280 12.120 1.00 85.75 141 SER A O 1
ATOM 1134 N N . TYR A 1 142 ? 6.476 12.326 10.114 1.00 83.56 142 TYR A N 1
ATOM 1135 C CA . TYR A 1 142 ? 6.327 13.549 9.325 1.00 83.56 142 TYR A CA 1
ATOM 1136 C C . TYR A 1 142 ? 5.233 13.377 8.265 1.00 83.56 142 TYR A C 1
ATOM 1138 O O . TYR A 1 142 ? 4.923 12.261 7.841 1.00 83.56 142 TYR A O 1
ATOM 1146 N N . THR A 1 143 ? 4.652 14.488 7.802 1.00 80.12 143 THR A N 1
ATOM 1147 C CA . THR A 1 143 ? 3.650 14.443 6.726 1.00 80.12 143 THR A CA 1
ATOM 1148 C C . THR A 1 143 ? 4.315 14.307 5.357 1.00 80.12 143 THR A C 1
ATOM 1150 O O . THR A 1 143 ? 5.334 14.934 5.072 1.00 80.12 143 THR A O 1
ATOM 1153 N N . THR A 1 144 ? 3.731 13.501 4.473 1.00 84.62 144 THR A N 1
ATOM 1154 C CA . THR A 1 144 ? 4.246 13.297 3.115 1.00 84.62 144 THR A CA 1
ATOM 1155 C C . THR A 1 144 ? 3.124 12.894 2.159 1.00 84.62 144 THR A C 1
ATOM 1157 O O . THR A 1 144 ? 2.024 12.546 2.592 1.00 84.62 144 THR A O 1
ATOM 1160 N N . SER A 1 145 ? 3.387 12.974 0.856 1.00 84.00 145 SER A N 1
ATOM 1161 C CA . SER A 1 145 ? 2.439 12.549 -0.173 1.00 84.00 145 SER A CA 1
ATOM 1162 C C . SER A 1 145 ? 2.428 11.030 -0.312 1.00 84.00 145 SER A C 1
ATOM 1164 O O . SER A 1 145 ? 3.461 10.367 -0.194 1.00 84.00 145 SER A O 1
ATOM 1166 N N . ALA A 1 146 ? 1.251 10.483 -0.606 1.00 89.94 146 ALA A N 1
ATOM 1167 C CA . ALA A 1 146 ? 1.104 9.067 -0.896 1.00 89.94 146 ALA A CA 1
ATOM 1168 C C . ALA A 1 146 ? 1.823 8.706 -2.203 1.00 89.94 146 ALA A C 1
ATOM 1170 O O . ALA A 1 146 ? 1.714 9.430 -3.199 1.00 89.94 146 ALA A O 1
ATOM 1171 N N . ARG A 1 147 ? 2.508 7.563 -2.205 1.00 92.94 147 ARG A N 1
ATOM 1172 C CA . ARG A 1 147 ? 3.166 6.994 -3.380 1.00 92.94 147 ARG A CA 1
ATOM 1173 C C . ARG A 1 147 ? 3.157 5.477 -3.326 1.00 92.94 147 ARG A C 1
ATOM 1175 O O . ARG A 1 147 ? 3.277 4.904 -2.251 1.00 92.94 147 ARG A O 1
ATOM 1182 N N . VAL A 1 148 ? 3.055 4.838 -4.478 1.00 95.12 148 VAL A N 1
ATOM 1183 C CA . VAL A 1 148 ? 3.133 3.385 -4.633 1.00 95.12 148 VAL A CA 1
ATOM 1184 C C . VAL A 1 148 ? 4.257 3.062 -5.593 1.00 95.12 148 VAL A C 1
ATOM 1186 O O . VAL A 1 148 ? 4.369 3.687 -6.643 1.00 95.12 148 VAL A O 1
ATOM 1189 N N . PHE A 1 149 ? 5.068 2.075 -5.239 1.00 95.00 149 PHE A N 1
ATOM 1190 C CA . PHE A 1 149 ? 5.926 1.391 -6.193 1.00 95.00 149 PHE A CA 1
ATOM 1191 C C . PHE A 1 149 ? 5.315 0.033 -6.504 1.00 95.00 149 PHE A C 1
ATOM 1193 O O . PHE A 1 149 ? 5.084 -0.759 -5.589 1.00 95.00 149 PHE A O 1
ATOM 1200 N N . ASP A 1 150 ? 5.016 -0.210 -7.776 1.00 95.75 150 ASP A N 1
ATOM 1201 C CA . ASP A 1 150 ? 4.413 -1.457 -8.225 1.00 95.75 150 ASP A CA 1
ATOM 1202 C C . ASP A 1 150 ? 5.486 -2.437 -8.694 1.00 95.75 150 ASP A C 1
ATOM 1204 O O . ASP A 1 150 ? 6.139 -2.231 -9.711 1.00 95.75 150 ASP A O 1
ATOM 1208 N N . MET A 1 151 ? 5.643 -3.539 -7.970 1.00 94.12 151 MET A N 1
ATOM 1209 C CA . MET A 1 151 ? 6.590 -4.602 -8.294 1.00 94.12 151 MET A CA 1
ATOM 1210 C C . MET A 1 151 ? 6.199 -5.408 -9.536 1.00 94.12 151 MET A C 1
ATOM 1212 O O . MET A 1 151 ? 7.044 -6.130 -10.058 1.00 94.12 151 MET A O 1
ATOM 1216 N N . LEU A 1 152 ? 4.941 -5.343 -9.991 1.00 93.94 152 LEU A N 1
ATOM 1217 C CA . LEU A 1 152 ? 4.526 -5.990 -11.242 1.00 93.94 152 LEU A CA 1
ATOM 1218 C C . LEU A 1 152 ? 5.063 -5.241 -12.464 1.00 93.94 152 LEU A C 1
ATOM 1220 O O . LEU A 1 152 ? 5.462 -5.879 -13.436 1.00 93.94 152 LEU A O 1
ATOM 1224 N N . THR A 1 153 ? 5.047 -3.907 -12.426 1.00 93.25 153 THR A N 1
ATOM 1225 C CA . THR A 1 153 ? 5.370 -3.062 -13.588 1.00 93.25 153 THR A CA 1
ATOM 1226 C C . THR A 1 153 ? 6.679 -2.295 -13.441 1.00 93.25 153 THR A C 1
ATOM 1228 O O . THR A 1 153 ? 7.154 -1.710 -14.411 1.00 93.25 153 THR A O 1
ATOM 1231 N N . SER A 1 154 ? 7.276 -2.302 -12.248 1.00 93.50 154 SER A N 1
ATOM 1232 C CA . SER A 1 154 ? 8.400 -1.443 -11.865 1.00 93.50 154 SER A CA 1
ATOM 1233 C C . SER A 1 154 ? 8.095 0.050 -12.031 1.00 93.50 154 SER A C 1
ATOM 1235 O O . SER A 1 154 ? 8.997 0.861 -12.231 1.00 93.50 154 SER A O 1
ATOM 1237 N N . GLU A 1 155 ? 6.825 0.441 -11.949 1.00 94.44 155 GLU A N 1
ATOM 1238 C CA . GLU A 1 155 ? 6.406 1.836 -12.043 1.00 94.44 155 GLU A CA 1
ATOM 1239 C C . GLU A 1 155 ? 6.214 2.461 -10.664 1.00 94.44 155 GLU A C 1
ATOM 1241 O O . GLU A 1 155 ? 5.839 1.810 -9.684 1.00 94.44 155 GLU A O 1
ATOM 1246 N N . ARG A 1 156 ? 6.411 3.777 -10.606 1.00 93.94 156 ARG A N 1
ATOM 1247 C CA . ARG A 1 156 ? 6.089 4.597 -9.440 1.00 93.94 156 ARG A CA 1
ATOM 1248 C C . ARG A 1 156 ? 4.833 5.405 -9.721 1.00 93.94 156 ARG A C 1
ATOM 1250 O O . ARG A 1 156 ? 4.718 6.037 -10.765 1.00 93.94 156 ARG A O 1
ATOM 1257 N N . TRP A 1 157 ? 3.936 5.444 -8.751 1.00 94.81 157 TRP A N 1
ATOM 1258 C CA . TRP A 1 157 ? 2.662 6.147 -8.804 1.00 94.81 157 TRP A CA 1
ATOM 1259 C C . TRP A 1 157 ? 2.561 7.130 -7.647 1.00 94.81 157 TRP A C 1
ATOM 1261 O O . TRP A 1 157 ? 2.876 6.780 -6.513 1.00 94.81 157 TRP A O 1
ATOM 1271 N N . GLU A 1 158 ? 2.086 8.343 -7.907 1.00 92.75 158 GLU A N 1
ATOM 1272 C CA . GLU A 1 158 ? 1.901 9.379 -6.887 1.00 92.75 158 GLU A CA 1
ATOM 1273 C C . GLU A 1 158 ? 0.491 9.947 -6.895 1.00 92.75 158 GLU A C 1
ATOM 1275 O O . GLU A 1 158 ? -0.163 10.043 -7.938 1.00 92.75 158 GLU A O 1
ATOM 1280 N N . TRP A 1 159 ? 0.017 10.339 -5.712 1.00 88.19 159 TRP A N 1
ATOM 1281 C CA . TRP A 1 159 ? -1.272 11.003 -5.586 1.00 88.19 159 TRP A CA 1
ATOM 1282 C C . TRP A 1 159 ? -1.135 12.497 -5.832 1.00 88.19 159 TRP A C 1
ATOM 1284 O O . TRP A 1 159 ? -0.477 13.217 -5.085 1.00 88.19 159 TRP A O 1
ATOM 1294 N N . HIS A 1 160 ? -1.884 12.965 -6.824 1.00 82.88 160 HIS A N 1
ATOM 1295 C CA . HIS A 1 160 ? -2.140 14.375 -7.073 1.00 82.88 160 HIS A CA 1
ATOM 1296 C C . HIS A 1 160 ? -3.642 14.615 -6.892 1.00 82.88 160 HIS A C 1
ATOM 1298 O O . HIS A 1 160 ? -4.462 14.378 -7.786 1.00 82.88 160 HIS A O 1
ATOM 1304 N N . GLY A 1 161 ? -4.023 15.016 -5.677 1.00 81.19 161 GLY A N 1
ATOM 1305 C CA . GLY A 1 161 ? -5.424 15.098 -5.267 1.00 81.19 161 GLY A CA 1
ATOM 1306 C C . GLY A 1 161 ? -6.093 13.720 -5.275 1.00 81.19 161 GLY A C 1
ATOM 1307 O O . GLY A 1 161 ? -5.672 12.811 -4.564 1.00 81.19 161 GLY A O 1
ATOM 1308 N N . LYS A 1 162 ? -7.146 13.555 -6.086 1.00 79.31 162 LYS A N 1
ATOM 1309 C CA . LYS A 1 162 ? -7.895 12.288 -6.204 1.00 79.31 162 LYS A CA 1
ATOM 1310 C C . LYS A 1 162 ? -7.316 11.317 -7.239 1.00 79.31 162 LYS A C 1
ATOM 1312 O O . LYS A 1 162 ? -7.816 10.204 -7.361 1.00 79.31 162 LYS A O 1
ATOM 1317 N N . ARG A 1 163 ? -6.308 11.734 -8.011 1.00 82.38 163 ARG A N 1
ATOM 1318 C CA . ARG A 1 163 ? -5.763 10.950 -9.126 1.00 82.38 163 ARG A CA 1
ATOM 1319 C C . ARG A 1 163 ? -4.416 10.350 -8.752 1.00 82.38 163 ARG A C 1
ATOM 1321 O O . ARG A 1 163 ? -3.598 11.023 -8.129 1.00 82.38 163 ARG A O 1
ATOM 1328 N N . ARG A 1 164 ? -4.189 9.114 -9.196 1.00 89.38 164 ARG A N 1
ATOM 1329 C CA . ARG A 1 164 ? -2.865 8.490 -9.245 1.00 89.38 164 ARG A CA 1
ATOM 1330 C C . ARG A 1 164 ? -2.244 8.786 -10.600 1.00 89.38 164 ARG A C 1
ATOM 1332 O O . ARG A 1 164 ? -2.884 8.536 -11.621 1.00 89.38 164 ARG A O 1
ATOM 1339 N N . LEU A 1 165 ? -1.039 9.338 -10.606 1.00 91.56 165 LEU A N 1
ATOM 1340 C CA . LEU A 1 165 ? -0.277 9.611 -11.820 1.00 91.56 165 LEU A CA 1
ATOM 1341 C C . LEU A 1 165 ? 1.009 8.788 -11.795 1.00 91.56 165 LEU A C 1
ATOM 1343 O O . LEU A 1 165 ? 1.689 8.743 -10.770 1.00 91.56 165 LEU A O 1
ATOM 1347 N N . GLY A 1 166 ? 1.319 8.138 -12.916 1.00 92.56 166 GLY A N 1
ATOM 1348 C CA . GLY A 1 166 ? 2.600 7.468 -13.105 1.00 92.56 166 GLY A CA 1
ATOM 1349 C C . GLY A 1 166 ? 3.717 8.507 -13.162 1.00 92.56 166 GLY A C 1
ATOM 1350 O O . GLY A 1 166 ? 3.621 9.492 -13.898 1.00 92.56 166 GLY A O 1
ATOM 1351 N N . VAL A 1 167 ? 4.759 8.310 -12.363 1.00 91.94 167 VAL A N 1
ATOM 1352 C CA . VAL A 1 167 ? 5.907 9.209 -12.299 1.00 91.94 167 VAL A CA 1
ATOM 1353 C C . VAL A 1 167 ? 6.885 8.827 -13.401 1.00 91.94 167 VAL A C 1
ATOM 1355 O O . VAL A 1 167 ? 7.436 7.726 -13.413 1.00 91.94 167 VAL A O 1
ATOM 1358 N N . VAL A 1 168 ? 7.124 9.766 -14.310 1.00 90.94 168 VAL A N 1
ATOM 1359 C CA . VAL A 1 168 ? 8.059 9.613 -15.425 1.00 90.94 168 VAL A CA 1
ATOM 1360 C C . VAL A 1 168 ? 9.375 10.301 -15.067 1.00 90.94 168 VAL A C 1
ATOM 1362 O O . VAL A 1 168 ? 9.390 11.456 -14.645 1.00 90.94 168 VAL A O 1
ATOM 1365 N N . ASN A 1 169 ? 10.481 9.582 -15.216 1.00 87.25 169 ASN A N 1
ATOM 1366 C CA . ASN A 1 169 ? 11.839 10.103 -15.148 1.00 87.25 169 ASN A CA 1
ATOM 1367 C C . ASN A 1 169 ? 12.407 10.320 -16.563 1.00 87.25 169 ASN A C 1
ATOM 1369 O O . ASN A 1 169 ? 11.772 10.008 -17.569 1.00 87.25 169 ASN A O 1
ATOM 1373 N N . VAL A 1 170 ? 13.627 10.855 -16.652 1.00 87.12 170 VAL A N 1
ATOM 1374 C CA . VAL A 1 170 ? 14.270 11.188 -17.938 1.00 87.12 170 VAL A CA 1
ATOM 1375 C C . VAL A 1 170 ? 14.523 9.976 -18.851 1.00 87.12 170 VAL A C 1
ATOM 1377 O O . VAL A 1 170 ? 14.764 10.162 -20.039 1.00 87.12 170 VAL A O 1
ATOM 1380 N N . TYR A 1 171 ? 14.444 8.753 -18.320 1.00 86.56 171 TYR A N 1
ATOM 1381 C CA . TYR A 1 171 ? 14.653 7.489 -19.033 1.00 86.56 171 TYR A CA 1
ATOM 1382 C C . TYR A 1 171 ? 13.360 6.672 -19.226 1.00 86.56 171 TYR A C 1
ATOM 1384 O O . TYR A 1 171 ? 13.419 5.564 -19.753 1.00 86.56 171 TYR A O 1
ATOM 1392 N N . GLY A 1 172 ? 12.195 7.197 -18.825 1.00 89.75 172 GLY A N 1
ATOM 1393 C CA . GLY A 1 172 ? 10.900 6.515 -18.923 1.00 89.75 172 GLY A CA 1
ATOM 1394 C C . GLY A 1 172 ? 10.145 6.459 -17.594 1.00 89.75 172 GLY A C 1
ATOM 1395 O O . GLY A 1 172 ? 10.365 7.263 -16.696 1.00 89.75 172 GLY A O 1
ATOM 1396 N N . ASN A 1 173 ? 9.215 5.521 -17.460 1.00 90.12 173 ASN A N 1
ATOM 1397 C CA . ASN A 1 173 ? 8.361 5.324 -16.277 1.00 90.12 173 ASN A CA 1
ATOM 1398 C C . ASN A 1 173 ? 8.859 4.221 -15.330 1.00 90.12 173 ASN A C 1
ATOM 1400 O O . ASN A 1 173 ? 8.192 3.933 -14.338 1.00 90.12 173 ASN A O 1
ATOM 1404 N N . LEU A 1 174 ? 10.006 3.608 -15.628 1.00 92.50 174 LEU A N 1
ATOM 1405 C CA . LEU A 1 174 ? 10.544 2.497 -14.853 1.00 92.50 174 LEU A CA 1
ATOM 1406 C C . LEU A 1 174 ? 11.476 2.984 -13.744 1.00 92.50 174 LEU A C 1
ATOM 1408 O O . LEU A 1 174 ? 12.334 3.851 -13.942 1.00 92.50 174 LEU A O 1
ATOM 1412 N N . TRP A 1 175 ? 11.310 2.376 -12.580 1.00 92.25 175 TRP A N 1
ATOM 1413 C CA . TRP A 1 175 ? 12.024 2.656 -11.347 1.00 92.25 175 TRP A CA 1
ATOM 1414 C C . TRP A 1 175 ? 12.541 1.350 -10.751 1.00 92.25 175 TRP A C 1
ATOM 1416 O O . TRP A 1 175 ? 11.972 0.279 -10.949 1.00 92.25 175 TRP A O 1
ATOM 1426 N N . GLN A 1 176 ? 13.614 1.448 -9.988 1.00 90.00 176 GLN A N 1
ATOM 1427 C CA . GLN A 1 176 ? 14.126 0.371 -9.153 1.00 90.00 176 GLN A CA 1
ATOM 1428 C C . GLN A 1 176 ? 14.456 0.925 -7.769 1.00 90.00 176 GLN A C 1
ATOM 1430 O O . GLN A 1 176 ? 14.488 2.142 -7.571 1.00 90.00 176 GLN A O 1
ATOM 1435 N N . ILE A 1 177 ? 14.701 0.027 -6.824 1.00 85.12 177 ILE A N 1
ATOM 1436 C CA . ILE A 1 177 ? 15.100 0.384 -5.466 1.00 85.12 177 ILE A CA 1
ATOM 1437 C C . ILE A 1 177 ? 16.580 0.057 -5.307 1.00 85.12 177 ILE A C 1
ATOM 1439 O O . ILE A 1 177 ? 16.989 -1.077 -5.551 1.00 85.12 177 ILE A O 1
ATOM 1443 N N . VAL A 1 178 ? 17.368 1.050 -4.907 1.00 82.75 178 VAL A N 1
ATOM 1444 C CA . VAL A 1 178 ? 18.783 0.902 -4.553 1.00 82.75 178 VAL A CA 1
ATOM 1445 C C . VAL A 1 178 ? 18.958 1.520 -3.175 1.00 82.75 178 VAL A C 1
ATOM 1447 O O . VAL A 1 178 ? 18.633 2.688 -2.989 1.00 82.75 178 VAL A O 1
ATOM 1450 N N . ASP A 1 179 ? 19.395 0.719 -2.202 1.00 77.94 179 ASP A N 1
ATOM 1451 C CA . ASP A 1 179 ? 19.597 1.141 -0.807 1.00 77.94 179 ASP A CA 1
ATOM 1452 C C . ASP A 1 179 ? 18.382 1.865 -0.184 1.00 77.94 179 ASP A C 1
ATOM 1454 O O . ASP A 1 179 ? 18.515 2.835 0.560 1.00 77.94 179 ASP A O 1
ATOM 1458 N N . GLY A 1 180 ? 17.170 1.392 -0.497 1.00 71.19 180 GLY A N 1
ATOM 1459 C CA . GLY A 1 180 ? 15.911 1.965 -0.003 1.00 71.19 180 GLY A CA 1
ATOM 1460 C C . GLY A 1 180 ? 15.442 3.225 -0.744 1.00 71.19 180 GLY A C 1
ATOM 1461 O O . GLY A 1 180 ? 14.394 3.782 -0.407 1.00 71.19 180 GLY A O 1
ATOM 1462 N N . GLU A 1 181 ? 16.167 3.668 -1.775 1.00 79.94 181 GLU A N 1
ATOM 1463 C CA . GLU A 1 181 ? 15.807 4.823 -2.595 1.00 79.94 181 GLU A CA 1
ATOM 1464 C C . GLU A 1 181 ? 15.292 4.425 -3.979 1.00 79.94 181 GLU A C 1
ATOM 1466 O O . GLU A 1 181 ? 15.805 3.515 -4.632 1.00 79.94 181 GLU A O 1
ATOM 1471 N N . TYR A 1 182 ? 14.285 5.158 -4.463 1.00 85.25 182 TYR A N 1
ATOM 1472 C CA . TYR A 1 182 ? 13.790 5.003 -5.827 1.00 85.25 182 TYR A CA 1
ATOM 1473 C C . TYR A 1 182 ? 14.714 5.691 -6.819 1.00 85.25 182 TYR A C 1
ATOM 1475 O O . TYR A 1 182 ? 14.745 6.922 -6.892 1.00 85.25 182 TYR A O 1
ATOM 1483 N N . VAL A 1 183 ? 15.372 4.897 -7.654 1.00 89.25 183 VAL A N 1
ATOM 1484 C CA . VAL A 1 183 ? 16.218 5.394 -8.737 1.00 89.25 183 VAL A CA 1
ATOM 1485 C C . VAL A 1 183 ? 15.625 5.017 -10.097 1.00 89.25 183 VAL A C 1
ATOM 1487 O O . VAL A 1 183 ? 15.016 3.951 -10.233 1.00 89.25 183 VAL A O 1
ATOM 1490 N N . PRO A 1 184 ? 15.766 5.873 -11.123 1.00 89.69 184 PRO A N 1
ATOM 1491 C CA . PRO A 1 184 ? 15.382 5.528 -12.485 1.00 89.69 184 PRO A CA 1
ATOM 1492 C C . PRO A 1 184 ? 16.032 4.228 -12.962 1.00 89.69 184 PRO A C 1
ATOM 1494 O O . PRO A 1 184 ? 17.239 4.034 -12.791 1.00 89.69 184 PRO A O 1
ATOM 1497 N N . LEU A 1 185 ? 15.253 3.359 -13.604 1.00 86.56 185 LEU A N 1
ATOM 1498 C CA . LEU A 1 185 ? 15.808 2.203 -14.297 1.00 86.56 185 LEU A CA 1
ATOM 1499 C C . LEU A 1 185 ? 16.334 2.653 -15.665 1.00 86.56 185 LEU A C 1
ATOM 1501 O O . LEU A 1 185 ? 15.565 3.025 -16.550 1.00 86.56 185 LEU A O 1
ATOM 1505 N N . VAL A 1 186 ? 17.654 2.619 -15.844 1.00 82.81 186 VAL A N 1
ATOM 1506 C CA . VAL A 1 186 ? 18.297 2.964 -17.118 1.00 82.81 186 VAL A CA 1
ATOM 1507 C C . VAL A 1 186 ? 18.468 1.692 -17.945 1.00 82.81 186 VAL A C 1
ATOM 1509 O O . VAL A 1 186 ? 19.369 0.891 -17.701 1.00 82.81 186 VAL A O 1
ATOM 1512 N N . MET A 1 187 ? 17.606 1.498 -18.944 1.00 64.25 187 MET A N 1
ATOM 1513 C CA . MET A 1 187 ? 17.734 0.409 -19.920 1.00 64.25 187 MET A CA 1
ATOM 1514 C C . MET A 1 187 ? 18.896 0.717 -20.876 1.00 64.25 187 MET A C 1
ATOM 1516 O O . MET A 1 187 ? 18.697 1.291 -21.942 1.00 64.25 187 MET A O 1
ATOM 1520 N N . GLY A 1 188 ? 20.130 0.403 -20.471 1.00 54.12 188 GLY A N 1
ATOM 1521 C CA . GLY A 1 188 ? 21.304 0.735 -21.286 1.00 54.12 188 GLY A CA 1
ATOM 1522 C C . GLY A 1 188 ? 22.641 0.104 -20.909 1.00 54.12 188 GLY A C 1
ATOM 1523 O O . GLY A 1 188 ? 23.634 0.442 -21.542 1.00 54.12 188 GLY A O 1
ATOM 1524 N N . TRP A 1 189 ? 22.719 -0.782 -19.913 1.00 43.41 189 TRP A N 1
ATOM 1525 C CA . TRP A 1 189 ? 23.974 -1.453 -19.554 1.00 43.41 189 TRP A CA 1
ATOM 1526 C C . TRP A 1 189 ? 23.797 -2.971 -19.621 1.00 43.41 189 TRP A C 1
ATOM 1528 O O . TRP A 1 189 ? 23.664 -3.655 -18.612 1.00 43.41 189 TRP A O 1
ATOM 1538 N N . ALA A 1 190 ? 23.829 -3.509 -20.841 1.00 41.44 190 ALA A N 1
ATOM 1539 C CA . ALA A 1 190 ? 24.394 -4.836 -21.037 1.00 41.44 190 ALA A CA 1
ATOM 1540 C C . ALA A 1 190 ? 25.901 -4.703 -20.774 1.00 41.44 190 ALA A C 1
ATOM 1542 O O . ALA A 1 190 ? 26.670 -4.363 -21.670 1.00 41.44 190 ALA A O 1
ATOM 1543 N N . VAL A 1 191 ? 26.322 -4.879 -19.521 1.00 39.50 191 VAL A N 1
ATOM 1544 C CA . VAL A 1 191 ? 27.738 -5.106 -19.236 1.00 39.50 191 VAL A CA 1
ATOM 1545 C C . VAL A 1 191 ? 28.016 -6.523 -19.713 1.00 39.50 191 VAL A C 1
ATOM 1547 O O . VAL A 1 191 ? 27.553 -7.483 -19.101 1.00 39.50 191 VAL A O 1
ATOM 1550 N N . CYS A 1 192 ? 28.708 -6.645 -20.846 1.00 40.47 192 CYS A N 1
ATOM 1551 C CA . CYS A 1 192 ? 29.392 -7.879 -21.203 1.00 40.47 192 CYS A CA 1
ATOM 1552 C C . CYS A 1 192 ? 30.210 -8.332 -19.986 1.00 40.47 192 CYS A C 1
ATOM 1554 O O . CYS A 1 192 ? 31.086 -7.590 -19.536 1.00 40.47 192 CYS A O 1
ATOM 1556 N N . GLN A 1 193 ? 29.893 -9.509 -19.448 1.00 37.69 193 GLN A N 1
ATOM 1557 C CA . GLN A 1 193 ? 30.866 -10.297 -18.696 1.00 37.69 193 GLN A CA 1
ATOM 1558 C C . GLN A 1 193 ? 31.719 -11.090 -19.679 1.00 37.69 193 GLN A C 1
ATOM 1560 O O . GLN A 1 193 ? 31.150 -11.563 -20.691 1.00 37.69 193 GLN A O 1
#